Protein AF-A0A5B9M8I2-F1 (afdb_monomer_lite)

Organism: NCBI:txid2795974

InterPro domains:
  IPR003751 Translational regulator CsrA [PF02599] (1-48)
  IPR011006 CheY-like superfamily [SSF52172] (181-239)
  IPR036107 Carbon storage regulator superfamily [G3DSA:2.60.40.4380] (1-54)
  IPR036107 Carbon storage regulator superfamily [SSF117130] (1-48)

Secondary structure (DSSP, 8-state):
-------TT-EEEEGGGTEEEEEEEE-SS-EEEEEE--TTS----GGG-SS--S---HHHHHHHHHHHHHHHHHHHHHHHHHHHHHHHHHHHHT-HHHHHHHHHHHHHHHHHHHHHHHHHHHHTT------------------------------S------EEEEEE--TT-THHHHHHHTTEEEEEESSHHHHHHHHHH-SS--EEEE-S-TTSHHHHHHHHHHHHH-S-TT--EEEPPPP----

Sequence (247 aa):
MLVLSRRENDRIDFPALGISVEVVKLTRSRATLAINAPRHIRICRHEMGKDGSAPLTDESYSAGVRRDVVSRIQDEINAATEKLKAAQEELSAGHTDQALIALAGALAELDALRYGASGVESDRRRTPSQVGAVNDRAVAGGVAEAAARYTYSADQQATQRSRTVVLVAAPDDDRSAEWSAEGYEVTHTSDAMTVLYELSRYEKPDAVVLSTSPDDSDGQSTVRLIRTCSQHPHVPILFSPPDRQTV

Structure (mmCIF, N/CA/C/O backbone):
data_AF-A0A5B9M8I2-F1
#
_entry.id   AF-A0A5B9M8I2-F1
#
loop_
_atom_site.group_PDB
_atom_site.id
_atom_site.type_symbol
_atom_site.label_atom_id
_atom_site.label_alt_id
_atom_site.label_comp_id
_atom_site.label_asym_id
_atom_site.label_entity_id
_atom_site.label_seq_id
_atom_site.pdbx_PDB_ins_code
_atom_site.Cartn_x
_atom_site.Cartn_y
_atom_site.Cartn_z
_atom_site.occupancy
_atom_site.B_iso_or_equiv
_atom_site.auth_seq_id
_atom_site.auth_comp_id
_atom_site.auth_asym_id
_atom_site.auth_atom_id
_atom_site.pdbx_PDB_model_num
ATOM 1 N N . MET A 1 1 ? -25.671 -2.709 24.625 1.00 73.38 1 MET A N 1
ATOM 2 C CA . MET A 1 1 ? -24.452 -2.688 25.463 1.00 73.38 1 MET A CA 1
ATOM 3 C C . MET A 1 1 ? -23.737 -4.014 25.270 1.00 73.38 1 MET A C 1
ATOM 5 O O . MET A 1 1 ? -24.343 -5.038 25.549 1.00 73.38 1 MET A O 1
ATOM 9 N N . LEU A 1 2 ? -22.514 -4.004 24.735 1.00 84.44 2 LEU A N 1
ATOM 10 C CA . LEU A 1 2 ? -21.682 -5.203 24.592 1.00 84.44 2 LEU A CA 1
ATOM 11 C C . LEU A 1 2 ? -20.712 -5.263 25.777 1.00 84.44 2 LEU A C 1
ATOM 13 O O . LEU A 1 2 ? -20.051 -4.268 26.063 1.00 84.44 2 LEU A O 1
ATOM 17 N N . VAL A 1 3 ? -20.643 -6.400 26.468 1.00 90.19 3 VAL A N 1
ATOM 18 C CA . VAL A 1 3 ? -19.770 -6.595 27.635 1.00 90.19 3 VAL A CA 1
ATOM 19 C C . VAL A 1 3 ? -18.749 -7.670 27.295 1.00 90.19 3 VAL A C 1
ATOM 21 O O . VAL A 1 3 ? -19.122 -8.789 26.953 1.00 90.19 3 VAL A O 1
ATOM 24 N N . LEU A 1 4 ? -17.465 -7.328 27.378 1.00 88.25 4 LEU A N 1
ATOM 25 C CA . LEU A 1 4 ? -16.354 -8.233 27.094 1.00 88.25 4 LEU A CA 1
ATOM 26 C C . LEU A 1 4 ? -15.426 -8.280 28.309 1.00 88.25 4 LEU A C 1
ATOM 28 O O . LEU A 1 4 ? -15.032 -7.238 28.827 1.00 88.25 4 LEU A O 1
ATOM 32 N N . SER A 1 5 ? -15.070 -9.485 28.756 1.00 90.38 5 SER A N 1
ATOM 33 C CA . SER A 1 5 ? -14.023 -9.677 29.763 1.00 90.38 5 SER A CA 1
ATOM 34 C C . SER A 1 5 ? -12.669 -9.745 29.063 1.00 90.38 5 SER A C 1
ATOM 36 O O . SER A 1 5 ? -12.520 -10.492 28.095 1.00 90.38 5 SER A O 1
ATOM 38 N N . ARG A 1 6 ? -11.707 -8.945 29.527 1.00 94.44 6 ARG A N 1
ATOM 39 C CA . ARG A 1 6 ? -10.371 -8.811 28.938 1.00 94.44 6 ARG A CA 1
ATOM 40 C C . ARG A 1 6 ? -9.288 -8.898 30.005 1.00 94.44 6 ARG A C 1
ATOM 42 O O . ARG A 1 6 ? -9.495 -8.455 31.136 1.00 94.44 6 ARG A O 1
ATOM 49 N N . ARG A 1 7 ? -8.160 -9.505 29.642 1.00 93.75 7 ARG A N 1
ATOM 50 C CA . ARG A 1 7 ? -6.943 -9.597 30.457 1.00 93.75 7 ARG A CA 1
ATOM 51 C C . ARG A 1 7 ? -6.026 -8.405 30.178 1.00 93.75 7 ARG A C 1
ATOM 53 O O . ARG A 1 7 ? -6.292 -7.594 29.300 1.00 93.75 7 ARG A O 1
ATOM 60 N N . GLU A 1 8 ? -4.968 -8.274 30.967 1.00 94.88 8 GLU A N 1
ATOM 61 C CA . GLU A 1 8 ? -3.916 -7.284 30.721 1.00 94.88 8 GLU A CA 1
ATOM 62 C C . GLU A 1 8 ? -3.266 -7.522 29.345 1.00 94.88 8 GLU A C 1
ATOM 64 O O . GLU A 1 8 ? -3.021 -8.669 28.973 1.00 94.88 8 GLU A O 1
ATOM 69 N N . ASN A 1 9 ? -3.010 -6.441 28.606 1.00 94.19 9 ASN A N 1
ATOM 70 C CA . ASN A 1 9 ? -2.559 -6.388 27.207 1.00 94.19 9 ASN A CA 1
ATOM 71 C C . ASN A 1 9 ? -3.570 -6.882 26.157 1.00 94.19 9 ASN A C 1
ATOM 73 O O . ASN A 1 9 ? -3.246 -6.937 24.971 1.00 94.19 9 ASN A O 1
ATOM 77 N N . ASP A 1 10 ? -4.805 -7.214 26.546 1.00 95.25 10 ASP A N 1
ATOM 78 C CA . ASP A 1 10 ? -5.842 -7.474 25.554 1.00 95.25 10 ASP A CA 1
ATOM 79 C C . ASP A 1 10 ? -6.274 -6.165 24.882 1.00 95.25 10 ASP A C 1
ATOM 81 O O . ASP A 1 10 ? -6.531 -5.146 25.537 1.00 95.25 10 ASP A O 1
ATOM 85 N N . ARG A 1 11 ? -6.445 -6.243 23.563 1.00 94.94 11 ARG A N 1
ATOM 86 C CA . ARG A 1 11 ? -6.850 -5.138 22.700 1.00 94.94 11 ARG A CA 1
ATOM 87 C C . ARG A 1 11 ? -8.219 -5.397 22.073 1.00 94.94 11 ARG A C 1
ATOM 89 O O . ARG A 1 11 ? -8.564 -6.521 21.713 1.00 94.94 11 ARG A O 1
ATOM 96 N N . ILE A 1 12 ? -9.011 -4.339 21.963 1.00 95.44 12 ILE A N 1
ATOM 97 C CA . ILE A 1 12 ? -10.310 -4.303 21.297 1.00 95.44 12 ILE A CA 1
ATOM 98 C C . ILE A 1 12 ? -10.224 -3.255 20.198 1.00 95.44 12 ILE A C 1
ATOM 100 O O . ILE A 1 12 ? -9.989 -2.081 20.479 1.00 95.44 12 ILE A O 1
ATOM 104 N N . ASP A 1 13 ? -10.446 -3.671 18.960 1.00 93.12 13 ASP A N 1
ATOM 105 C CA . ASP A 1 13 ? -10.448 -2.776 17.811 1.00 93.12 13 ASP A CA 1
ATOM 106 C C . ASP A 1 13 ? -11.879 -2.469 17.365 1.00 93.12 13 ASP A C 1
ATOM 108 O O . ASP A 1 13 ? -12.759 -3.333 17.361 1.00 93.12 13 ASP A O 1
ATOM 112 N N . PHE A 1 14 ? -12.093 -1.223 16.955 1.00 92.50 14 PHE A N 1
ATOM 113 C CA . PHE A 1 14 ? -13.306 -0.737 16.312 1.00 92.50 14 PHE A CA 1
ATOM 114 C C . PHE A 1 14 ? -12.934 -0.299 14.889 1.00 92.50 14 PHE A C 1
ATOM 116 O O . PHE A 1 14 ? -12.722 0.895 14.665 1.00 92.50 14 PHE A O 1
ATOM 123 N N . PRO A 1 15 ? -12.828 -1.233 13.919 1.00 82.94 15 PRO A N 1
ATOM 124 C CA . PRO A 1 15 ? -12.260 -0.942 12.601 1.00 82.94 15 PRO A CA 1
ATOM 125 C C . PRO A 1 15 ? -12.998 0.179 11.870 1.00 82.94 15 PRO A C 1
ATOM 127 O O . PRO A 1 15 ? -12.366 1.075 11.324 1.00 82.94 15 PRO A O 1
ATOM 130 N N . ALA A 1 16 ? -14.331 0.189 11.959 1.00 76.12 16 ALA A N 1
ATOM 131 C CA . ALA A 1 16 ? -15.173 1.214 11.343 1.00 76.12 16 ALA A CA 1
ATOM 132 C C . ALA A 1 16 ? -14.916 2.634 11.885 1.00 76.12 16 ALA A C 1
ATOM 134 O O . ALA A 1 16 ? -15.203 3.609 11.202 1.00 76.12 16 ALA A O 1
ATOM 135 N N . LEU A 1 17 ? -14.388 2.758 13.107 1.00 83.25 17 LEU A N 1
ATOM 136 C CA . LEU A 1 17 ? -14.081 4.043 13.742 1.00 83.25 17 LEU A CA 1
ATOM 137 C C . LEU A 1 17 ? -12.574 4.334 13.788 1.00 83.25 17 LEU A C 1
ATOM 139 O O . LEU A 1 17 ? -12.177 5.420 14.203 1.00 83.25 17 LEU A O 1
ATOM 143 N N . GLY A 1 18 ? -11.728 3.368 13.420 1.00 83.94 18 GLY A N 1
ATOM 144 C CA . GLY A 1 18 ? -10.278 3.466 13.580 1.00 83.94 18 GLY A CA 1
ATOM 145 C C . GLY A 1 18 ? -9.827 3.636 15.035 1.00 83.94 18 GLY A C 1
ATOM 146 O O . GLY A 1 18 ? -8.766 4.205 15.273 1.00 83.94 18 GLY A O 1
ATOM 147 N N . ILE A 1 19 ? -10.630 3.193 16.008 1.00 93.62 19 ILE A N 1
ATOM 148 C CA . ILE A 1 19 ? -10.313 3.290 17.441 1.00 93.62 19 ILE A CA 1
ATOM 149 C C . ILE A 1 19 ? -9.792 1.939 17.922 1.00 93.62 19 ILE A C 1
ATOM 151 O O . ILE A 1 19 ? -10.363 0.903 17.578 1.00 93.62 19 ILE A O 1
ATOM 155 N N . SER A 1 20 ? -8.775 1.942 18.779 1.00 93.31 20 SER A N 1
ATOM 156 C CA . SER A 1 20 ? -8.392 0.766 19.556 1.00 93.31 20 SER A CA 1
ATOM 157 C C . SER A 1 20 ? -8.367 1.065 21.051 1.00 93.31 20 SER A C 1
ATOM 159 O O . SER A 1 20 ? -7.978 2.148 21.490 1.00 93.31 20 SER A O 1
ATOM 161 N N . VAL A 1 21 ? -8.820 0.099 21.844 1.00 95.62 21 VAL A N 1
ATOM 162 C CA . VAL A 1 21 ? -8.844 0.162 23.307 1.00 95.62 21 VAL A CA 1
ATOM 163 C C . VAL A 1 21 ? -8.043 -1.009 23.847 1.00 95.62 21 VAL A C 1
ATOM 165 O O . VAL A 1 21 ? -8.321 -2.154 23.509 1.00 95.62 21 VAL A O 1
ATOM 168 N N . GLU A 1 22 ? -7.066 -0.736 24.698 1.00 95.81 22 GLU A N 1
ATOM 169 C CA . GLU A 1 22 ? -6.163 -1.733 25.266 1.00 95.81 22 GLU A CA 1
ATOM 170 C C . GLU A 1 22 ? -6.183 -1.678 26.792 1.00 95.81 22 GLU A C 1
ATOM 172 O O . GLU A 1 22 ? -6.183 -0.600 27.393 1.00 95.81 22 GLU A O 1
ATOM 177 N N . VAL A 1 23 ? -6.193 -2.843 27.439 1.00 96.50 23 VAL A N 1
ATOM 178 C CA . VAL A 1 23 ? -6.105 -2.943 28.900 1.00 96.50 23 VAL A CA 1
ATOM 179 C C . VAL A 1 23 ? -4.636 -2.932 29.319 1.00 96.50 23 VAL A C 1
ATOM 181 O O . VAL A 1 23 ? -4.009 -3.977 29.428 1.00 96.50 23 VAL A O 1
ATOM 184 N N . VAL A 1 24 ? -4.091 -1.750 29.603 1.00 95.94 24 VAL A N 1
ATOM 185 C CA . VAL A 1 24 ? -2.677 -1.583 29.993 1.00 95.94 24 VAL A CA 1
ATOM 186 C C . VAL A 1 24 ? -2.375 -2.224 31.341 1.00 95.94 24 VAL A C 1
ATOM 188 O O . VAL A 1 24 ? -1.286 -2.736 31.558 1.00 95.94 24 VAL A O 1
ATOM 191 N N . LYS A 1 25 ? -3.317 -2.140 32.284 1.00 94.38 25 LYS A N 1
ATOM 192 C CA . LYS A 1 25 ? -3.137 -2.693 33.628 1.00 94.38 25 LYS A CA 1
ATOM 193 C C . LYS A 1 25 ? -4.464 -3.121 34.212 1.00 94.38 25 LYS A C 1
ATOM 195 O O . LYS A 1 25 ? -5.424 -2.348 34.188 1.00 94.38 25 LYS A O 1
ATOM 200 N N . LEU A 1 26 ? -4.503 -4.306 34.813 1.00 95.25 26 LEU A N 1
ATOM 201 C CA . LEU A 1 26 ? -5.693 -4.814 35.486 1.00 95.25 26 LEU A CA 1
ATOM 202 C C . LEU A 1 26 ? -5.402 -5.104 36.962 1.00 95.25 26 LEU A C 1
ATOM 204 O O . LEU A 1 26 ? -4.511 -5.870 37.307 1.00 95.25 26 LEU A O 1
ATOM 208 N N . THR A 1 27 ? -6.173 -4.485 37.853 1.00 93.69 27 THR A N 1
ATOM 209 C CA . THR A 1 27 ? -6.159 -4.773 39.295 1.00 93.69 27 THR A CA 1
ATOM 210 C C . THR A 1 27 ? -7.523 -5.302 39.728 1.00 93.69 27 THR A C 1
ATOM 212 O O . THR A 1 27 ? -8.492 -5.224 38.975 1.00 93.69 27 THR A O 1
ATOM 215 N N . ARG A 1 28 ? -7.631 -5.803 40.966 1.00 91.56 28 ARG A N 1
ATOM 216 C CA . ARG A 1 28 ? -8.887 -6.358 41.503 1.00 91.56 28 ARG A CA 1
ATOM 217 C C . ARG A 1 28 ? -10.071 -5.379 41.440 1.00 91.56 28 ARG A C 1
ATOM 219 O O . ARG A 1 28 ? -11.205 -5.831 41.354 1.00 91.56 28 ARG A O 1
ATOM 226 N N . SER A 1 29 ? -9.820 -4.069 41.505 1.00 93.69 29 SER A N 1
ATOM 227 C CA . SER A 1 29 ? -10.866 -3.034 41.542 1.00 93.69 29 SER A CA 1
ATOM 228 C C . SER A 1 29 ? -10.786 -1.996 40.423 1.00 93.69 29 SER A C 1
ATOM 230 O O . SER A 1 29 ? -11.719 -1.212 40.262 1.00 93.69 29 SER A O 1
ATOM 232 N N . ARG A 1 30 ? -9.688 -1.946 39.661 1.00 93.44 30 ARG A N 1
ATOM 233 C CA . ARG A 1 30 ? -9.450 -0.886 38.676 1.00 93.44 30 ARG A CA 1
ATOM 234 C C . ARG A 1 30 ? -8.737 -1.420 37.443 1.00 93.44 30 ARG A C 1
ATOM 236 O O . ARG A 1 30 ? -7.726 -2.111 37.566 1.00 93.44 30 ARG A O 1
ATOM 243 N N . ALA A 1 31 ? -9.229 -1.027 36.275 1.00 94.06 31 ALA A N 1
ATOM 244 C CA . ALA A 1 31 ? -8.551 -1.217 35.001 1.00 94.06 31 ALA A CA 1
ATOM 245 C C . ALA A 1 31 ? -7.986 0.124 34.519 1.00 94.06 31 ALA A C 1
ATOM 247 O O . ALA A 1 31 ? -8.641 1.162 34.642 1.00 94.06 31 ALA A O 1
ATOM 248 N N . THR A 1 32 ? -6.775 0.098 33.975 1.00 94.62 32 THR A N 1
ATOM 249 C CA . THR A 1 32 ? -6.193 1.201 33.212 1.00 94.62 32 THR A CA 1
ATOM 250 C C . THR A 1 32 ? -6.360 0.873 31.740 1.00 94.62 32 THR A C 1
ATOM 252 O O . THR A 1 32 ? -5.877 -0.162 31.286 1.00 94.62 32 THR A O 1
ATOM 255 N N . LEU A 1 33 ? -7.047 1.751 31.014 1.00 95.56 33 LEU A N 1
ATOM 256 C CA . LEU A 1 33 ? -7.285 1.605 29.583 1.00 95.56 33 LEU A CA 1
ATOM 257 C C . LEU A 1 33 ? -6.427 2.613 28.819 1.00 95.56 33 LEU A C 1
ATOM 259 O O . LEU A 1 33 ? -6.421 3.796 29.162 1.00 95.56 33 LEU A O 1
ATOM 263 N N . ALA A 1 34 ? -5.742 2.152 27.780 1.00 94.88 34 ALA A N 1
ATOM 264 C CA . ALA A 1 34 ? -5.224 3.004 26.723 1.00 94.88 34 ALA A CA 1
ATOM 265 C C . ALA A 1 34 ? -6.264 3.059 25.605 1.00 94.88 34 ALA A C 1
ATOM 267 O O . ALA A 1 34 ? -6.801 2.032 25.198 1.00 94.88 34 ALA A O 1
ATOM 268 N N . ILE A 1 35 ? -6.567 4.261 25.126 1.00 95.25 35 ILE A N 1
ATOM 269 C CA . ILE A 1 35 ? -7.477 4.468 24.002 1.00 95.25 35 ILE A CA 1
ATOM 270 C C . ILE A 1 35 ? -6.678 5.195 22.932 1.00 95.25 35 ILE A C 1
ATOM 272 O O . ILE A 1 35 ? -6.254 6.331 23.140 1.00 95.25 35 ILE A O 1
ATOM 276 N N . ASN A 1 36 ? -6.471 4.535 21.800 1.00 93.44 36 ASN A N 1
ATOM 277 C CA . ASN A 1 36 ? -5.928 5.150 20.604 1.00 93.44 36 ASN A CA 1
ATOM 278 C C . ASN A 1 36 ? -7.101 5.515 19.697 1.00 93.44 36 ASN A C 1
ATOM 280 O O . ASN A 1 36 ? -7.851 4.639 19.268 1.00 93.44 36 ASN A O 1
ATOM 284 N N . ALA A 1 37 ? -7.282 6.804 19.439 1.00 92.38 37 ALA A N 1
ATOM 285 C CA . ALA A 1 37 ? -8.335 7.293 18.567 1.00 92.38 37 ALA A CA 1
ATOM 286 C C . ALA A 1 37 ? -7.784 8.367 17.615 1.00 92.38 37 ALA A C 1
ATOM 288 O O . ALA A 1 37 ? -6.884 9.123 17.995 1.00 92.38 37 ALA A O 1
ATOM 289 N N . PRO A 1 38 ? -8.335 8.475 16.395 1.00 86.00 38 PRO A N 1
ATOM 290 C CA . PRO A 1 38 ? -8.031 9.563 15.475 1.00 86.00 38 PRO A CA 1
ATOM 291 C C . PRO A 1 38 ? -8.305 10.946 16.083 1.00 86.00 38 PRO A C 1
ATOM 293 O O . PRO A 1 38 ? -9.188 11.105 16.925 1.00 86.00 38 PRO A O 1
ATOM 296 N N . ARG A 1 39 ? -7.606 11.979 15.591 1.00 79.12 39 ARG A N 1
ATOM 297 C CA . ARG A 1 39 ? -7.675 13.358 16.122 1.00 79.12 39 ARG A CA 1
ATOM 298 C C . ARG A 1 39 ? -9.078 13.973 16.080 1.00 79.12 39 ARG A C 1
ATOM 300 O O . ARG A 1 39 ? -9.380 14.852 16.883 1.00 79.12 39 ARG A O 1
ATOM 307 N N . HIS A 1 40 ? -9.927 13.528 15.156 1.00 77.75 40 HIS A N 1
ATOM 308 C CA . HIS A 1 40 ? -11.304 14.001 15.036 1.00 77.75 40 HIS A CA 1
ATOM 309 C C . HIS A 1 40 ? -12.267 13.352 16.050 1.00 77.75 40 HIS A C 1
ATOM 311 O O . HIS A 1 40 ? -13.364 13.871 16.263 1.00 77.75 40 HIS A O 1
ATOM 317 N N . ILE A 1 41 ? -11.877 12.246 16.695 1.00 82.69 41 ILE A N 1
ATOM 318 C CA . ILE A 1 41 ? -12.696 11.545 17.688 1.00 82.69 41 ILE A CA 1
ATOM 319 C C . ILE A 1 41 ? -12.332 12.047 19.082 1.00 82.69 41 ILE A C 1
ATOM 321 O O . ILE A 1 41 ? -11.233 11.833 19.589 1.00 82.69 41 ILE A O 1
ATOM 325 N N . ARG A 1 42 ? -13.286 12.716 19.732 1.00 82.56 42 ARG A N 1
ATOM 326 C CA . ARG A 1 42 ? -13.106 13.228 21.092 1.00 82.56 42 ARG A CA 1
ATOM 327 C C . ARG A 1 42 ? -13.354 12.127 22.120 1.00 82.56 42 ARG A C 1
ATOM 329 O O . ARG A 1 42 ? -14.428 11.535 22.150 1.00 82.56 42 ARG A O 1
ATOM 336 N N . ILE A 1 43 ? -12.374 11.900 22.992 1.00 86.62 43 ILE A N 1
ATOM 337 C CA . ILE A 1 43 ? -12.487 10.988 24.134 1.00 86.62 43 ILE A CA 1
ATOM 338 C C . ILE A 1 43 ? -12.759 11.828 25.380 1.00 86.62 43 ILE A C 1
ATOM 340 O O . ILE A 1 43 ? -11.912 12.612 25.806 1.00 86.62 43 ILE A O 1
ATOM 344 N N . CYS A 1 44 ? -13.930 11.647 25.984 1.00 83.44 44 CYS A N 1
ATOM 345 C CA . CYS A 1 44 ? -14.318 12.344 27.205 1.00 83.44 44 CYS A CA 1
ATOM 346 C C . CYS A 1 44 ? -14.537 11.335 28.332 1.00 83.44 44 CYS A C 1
ATOM 348 O O . CYS A 1 44 ? -15.200 10.315 28.153 1.00 83.44 44 CYS A O 1
ATOM 350 N N . ARG A 1 45 ? -14.007 11.642 29.517 1.00 84.44 45 ARG A N 1
ATOM 351 C CA . ARG A 1 45 ? -14.347 10.927 30.750 1.00 84.44 45 ARG A CA 1
ATOM 352 C C . ARG A 1 45 ? -15.720 11.401 31.222 1.00 84.44 45 ARG A C 1
ATOM 354 O O . ARG A 1 45 ? -15.996 12.598 31.174 1.00 84.44 45 ARG A O 1
ATOM 361 N N . HIS A 1 46 ? -16.580 10.483 31.653 1.00 78.88 46 HIS A N 1
ATOM 362 C CA . HIS A 1 46 ? -17.964 10.807 32.015 1.00 78.88 46 HIS A CA 1
ATOM 363 C C . HIS A 1 46 ? -18.043 11.848 33.145 1.00 78.88 46 HIS A C 1
ATOM 365 O O . HIS A 1 46 ? -18.875 12.747 33.123 1.00 78.88 46 HIS A O 1
ATOM 371 N N . GLU A 1 47 ? -17.109 11.784 34.087 1.00 76.50 47 GLU A N 1
ATOM 372 C CA . GLU A 1 47 ? -16.961 12.722 35.195 1.00 76.50 47 GLU A CA 1
ATOM 373 C C . GLU A 1 47 ? -16.449 14.112 34.781 1.00 76.50 47 GLU A C 1
ATOM 375 O O . GLU A 1 47 ? -16.533 15.047 35.571 1.00 76.50 47 GLU A O 1
ATOM 380 N N . MET A 1 48 ? -15.930 14.266 33.559 1.00 73.25 48 MET A N 1
ATOM 381 C CA . MET A 1 48 ? -15.355 15.522 33.060 1.00 73.25 48 MET A CA 1
ATOM 382 C C . MET A 1 48 ? -16.362 16.390 32.289 1.00 73.25 48 MET A C 1
ATOM 384 O O . MET A 1 48 ? -15.977 17.440 31.783 1.00 73.25 48 MET A O 1
ATOM 388 N N . GLY A 1 49 ? -17.634 15.991 32.165 1.00 59.41 49 GLY A N 1
ATOM 389 C CA . GLY A 1 49 ? -18.583 16.705 31.308 1.00 59.41 49 GLY A CA 1
ATOM 390 C C . GLY A 1 49 ? -19.997 16.813 31.867 1.00 59.41 49 GLY A C 1
ATOM 391 O O . GLY A 1 49 ? -20.796 15.899 31.694 1.00 59.41 49 GLY A O 1
ATOM 392 N N . LYS A 1 50 ? -20.337 17.987 32.414 1.00 54.59 50 LYS A N 1
ATOM 393 C CA . LYS A 1 50 ? -21.703 18.544 32.325 1.00 54.59 50 LYS A CA 1
ATOM 394 C C . LYS A 1 50 ? -21.902 19.405 31.065 1.00 54.59 50 LYS A C 1
ATOM 396 O O . LYS A 1 50 ? -23.036 19.572 30.642 1.00 54.59 50 LYS A O 1
ATOM 401 N N . ASP A 1 51 ? -20.814 19.822 30.409 1.00 56.88 51 ASP A N 1
ATOM 402 C CA . ASP A 1 51 ? -20.843 20.718 29.236 1.00 56.88 51 ASP A CA 1
ATOM 403 C C . ASP A 1 51 ? -20.501 20.024 27.898 1.00 56.88 51 ASP A C 1
ATOM 405 O O . ASP A 1 51 ? -20.447 20.657 26.848 1.00 56.88 51 ASP A O 1
ATOM 409 N N . GLY A 1 52 ? -20.248 18.709 27.912 1.00 53.81 52 GLY A N 1
ATOM 410 C CA . GLY A 1 52 ? -19.759 17.953 26.748 1.00 53.81 52 GLY A CA 1
ATOM 411 C C . GLY A 1 52 ? -20.818 17.168 25.966 1.00 53.81 52 GLY A C 1
ATOM 412 O O . GLY A 1 52 ? -20.465 16.469 25.021 1.00 53.81 52 GLY A O 1
ATOM 413 N N . SER A 1 53 ? -22.093 17.236 26.357 1.00 50.59 53 SER A N 1
ATOM 414 C CA . SER A 1 53 ? -23.177 16.418 25.792 1.00 50.59 53 SER A CA 1
ATOM 415 C C . SER A 1 53 ? -23.889 17.061 24.600 1.00 50.59 53 SER A C 1
ATOM 417 O O . SER A 1 53 ? -25.031 16.709 24.308 1.00 50.59 53 SER A O 1
ATOM 419 N N . ALA A 1 54 ? -23.244 17.985 23.886 1.00 55.31 54 ALA A N 1
ATOM 420 C CA . ALA A 1 54 ? -23.736 18.339 22.564 1.00 55.31 54 ALA A CA 1
ATOM 421 C C . ALA A 1 54 ? -23.479 17.126 21.651 1.00 55.31 54 ALA A C 1
ATOM 423 O O . ALA A 1 54 ? -22.310 16.771 21.460 1.00 55.31 54 ALA A O 1
ATOM 424 N N . PRO A 1 55 ? -24.519 16.451 21.123 1.00 56.00 55 PRO A N 1
ATOM 425 C CA . PRO A 1 55 ? -24.309 15.391 20.151 1.00 56.00 55 PRO A CA 1
ATOM 426 C C . PRO A 1 55 ? -23.475 15.975 19.013 1.00 56.00 55 PRO A C 1
ATOM 428 O O . PRO A 1 55 ? -23.810 17.031 18.473 1.00 56.00 55 PRO A O 1
ATOM 431 N N . LEU A 1 56 ? -22.355 15.322 18.691 1.00 55.50 56 LEU A N 1
ATOM 432 C CA . LEU A 1 56 ? -21.623 15.616 17.468 1.00 55.50 56 LEU A CA 1
ATOM 433 C C . LEU A 1 56 ? -22.635 15.474 16.333 1.00 55.50 56 LEU A C 1
ATOM 435 O O . LEU A 1 56 ? -23.119 14.378 16.061 1.00 55.50 56 LEU A O 1
ATOM 439 N N . THR A 1 57 ? -23.012 16.594 15.726 1.00 55.22 57 THR A N 1
ATOM 440 C CA . THR A 1 57 ? -23.790 16.583 14.496 1.00 55.22 57 THR A CA 1
ATOM 441 C C . THR A 1 57 ? -22.980 15.839 13.441 1.00 55.22 57 THR A C 1
ATOM 443 O O . THR A 1 57 ? -21.755 15.976 13.385 1.00 55.22 57 THR A O 1
ATOM 446 N N . ASP A 1 58 ? -23.659 15.052 12.611 1.00 55.00 58 ASP A N 1
ATOM 447 C CA . ASP A 1 58 ? -23.065 14.219 11.551 1.00 55.00 58 ASP A CA 1
ATOM 448 C C . ASP A 1 58 ? -22.115 15.028 10.625 1.00 55.00 58 ASP A C 1
ATOM 450 O O . ASP A 1 58 ? -21.084 14.557 10.137 1.00 55.00 58 ASP A O 1
ATOM 454 N N . GLU A 1 59 ? -22.388 16.328 10.496 1.00 54.72 59 GLU A N 1
ATOM 455 C CA . GLU A 1 59 ? -21.570 17.339 9.812 1.00 54.72 59 GLU A CA 1
ATOM 456 C C . GLU A 1 59 ? -20.161 17.521 10.410 1.00 54.72 59 GLU A C 1
ATOM 458 O O . GLU A 1 59 ? -19.181 17.699 9.689 1.00 54.72 59 GLU A O 1
ATOM 463 N N . SER A 1 60 ? -20.018 17.450 11.735 1.00 55.34 60 SER A N 1
ATOM 464 C CA . SER A 1 60 ? -18.720 17.630 12.402 1.00 55.34 60 SER A CA 1
ATOM 465 C C . SER A 1 60 ? -17.831 16.391 12.267 1.00 55.34 60 SER A C 1
ATOM 467 O O . SER A 1 60 ? -16.609 16.513 12.166 1.00 55.34 60 SER A O 1
ATOM 469 N N . TYR A 1 61 ? -18.443 15.204 12.241 1.00 55.19 61 TYR A N 1
ATOM 470 C CA . TYR A 1 61 ? -17.749 13.938 12.014 1.00 55.19 61 TYR A CA 1
ATOM 471 C C . TYR A 1 61 ? -17.269 13.835 10.560 1.00 55.19 61 TYR A C 1
ATOM 473 O O . TYR A 1 61 ? -16.085 13.613 10.304 1.00 55.19 61 TYR A O 1
ATOM 481 N N . SER A 1 62 ? -18.154 14.120 9.602 1.00 59.81 62 SER A N 1
ATOM 482 C CA . SER A 1 62 ? -17.815 14.117 8.176 1.00 59.81 62 SER A CA 1
ATOM 483 C C . SER A 1 62 ? -16.785 15.189 7.798 1.00 59.81 62 SER A C 1
ATOM 485 O O . SER A 1 62 ? -15.898 14.913 6.991 1.00 59.81 62 SER A O 1
ATOM 487 N N . ALA A 1 63 ? -16.818 16.380 8.405 1.00 59.69 63 ALA A N 1
ATOM 488 C CA . ALA A 1 63 ? -15.802 17.411 8.183 1.00 59.69 63 ALA A CA 1
ATOM 489 C C . ALA A 1 63 ? -14.415 17.025 8.734 1.00 59.69 63 ALA A C 1
ATOM 491 O O . ALA A 1 63 ? -13.401 17.326 8.101 1.00 59.69 63 ALA A O 1
ATOM 492 N N . GLY A 1 64 ? -14.355 16.351 9.889 1.00 60.72 64 GLY A N 1
ATOM 493 C CA . GLY A 1 64 ? -13.103 15.858 10.473 1.00 60.72 64 GLY A CA 1
ATOM 494 C C . GLY A 1 64 ? -12.462 14.758 9.628 1.00 60.72 64 GLY A C 1
ATOM 495 O O . GLY A 1 64 ? -11.293 14.865 9.265 1.00 60.72 64 GLY A O 1
ATOM 496 N N . VAL A 1 65 ? -13.258 13.764 9.224 1.00 63.34 65 VAL A N 1
ATOM 497 C CA . VAL A 1 65 ? -12.814 12.680 8.335 1.00 63.34 65 VAL A CA 1
ATOM 498 C C . VAL A 1 65 ? -12.364 13.229 6.979 1.00 63.34 65 VAL A C 1
ATOM 500 O O . VAL A 1 65 ? -11.327 12.818 6.470 1.00 63.34 65 VAL A O 1
ATOM 503 N N . ARG A 1 66 ? -13.083 14.210 6.409 1.00 67.00 66 ARG A N 1
ATOM 504 C CA . ARG A 1 66 ? -12.660 14.875 5.165 1.00 67.00 66 ARG A CA 1
ATOM 505 C C . ARG A 1 66 ? -11.302 15.554 5.314 1.00 67.00 66 ARG A C 1
ATOM 507 O O . ARG A 1 66 ? -10.493 15.422 4.409 1.00 67.00 66 ARG A O 1
ATOM 514 N N . ARG A 1 67 ? -11.027 16.250 6.423 1.00 70.00 67 ARG A N 1
ATOM 515 C CA . ARG A 1 67 ? -9.712 16.884 6.627 1.00 70.00 67 ARG A CA 1
ATOM 516 C C . ARG A 1 67 ? -8.585 15.868 6.752 1.00 70.00 67 ARG A C 1
ATOM 518 O O . ARG A 1 67 ? -7.554 16.092 6.138 1.00 70.00 67 ARG A O 1
ATOM 525 N N . ASP A 1 68 ? -8.789 14.777 7.487 1.00 66.88 68 ASP A N 1
ATOM 526 C CA . ASP A 1 68 ? -7.762 13.738 7.656 1.00 66.88 68 ASP A CA 1
ATOM 527 C C . ASP A 1 68 ? -7.486 12.990 6.338 1.00 66.88 68 ASP A C 1
ATOM 529 O O . ASP A 1 68 ? -6.344 12.656 6.025 1.00 66.88 68 ASP A O 1
ATOM 533 N N . VAL A 1 69 ? -8.526 12.747 5.533 1.00 74.50 69 VAL A N 1
ATOM 534 C CA . VAL A 1 69 ? -8.376 12.174 4.186 1.00 74.50 69 VAL A CA 1
ATOM 535 C C . VAL A 1 69 ? -7.657 13.158 3.265 1.00 74.50 69 VAL A C 1
ATOM 537 O O . VAL A 1 69 ? -6.712 12.774 2.586 1.00 74.50 69 VAL A O 1
ATOM 540 N N . VAL A 1 70 ? -8.050 14.434 3.279 1.00 78.19 70 VAL A N 1
ATOM 541 C CA . VAL A 1 70 ? -7.404 15.477 2.472 1.00 78.19 70 VAL A CA 1
ATOM 542 C C . VAL A 1 70 ? -5.944 15.666 2.872 1.00 78.19 70 VAL A C 1
ATOM 544 O O . VAL A 1 70 ? -5.110 15.781 1.986 1.00 78.19 70 VAL A O 1
ATOM 547 N N . SER A 1 71 ? -5.603 15.658 4.164 1.00 74.81 71 SER A N 1
ATOM 548 C CA . SER A 1 71 ? -4.210 15.806 4.595 1.00 74.81 71 SER A CA 1
ATOM 549 C C . SER A 1 71 ? -3.352 14.629 4.145 1.00 74.81 71 SER A C 1
ATOM 551 O O . SER A 1 71 ? -2.259 14.851 3.652 1.00 74.81 71 SER A O 1
ATOM 553 N N . ARG A 1 72 ? -3.865 13.394 4.228 1.00 74.50 72 ARG A N 1
ATOM 554 C CA . ARG A 1 72 ? -3.149 12.211 3.724 1.00 74.50 72 ARG A CA 1
ATOM 555 C C . ARG A 1 72 ? -2.932 12.268 2.218 1.00 74.50 72 ARG A C 1
ATOM 557 O O . ARG A 1 72 ? -1.817 12.059 1.765 1.00 74.50 72 ARG A O 1
ATOM 564 N N . ILE A 1 73 ? -3.976 12.616 1.463 1.00 80.31 73 ILE A N 1
ATOM 565 C CA . ILE A 1 73 ? -3.872 12.812 0.011 1.00 80.31 73 ILE A CA 1
ATOM 566 C C . ILE A 1 73 ? -2.829 13.892 -0.296 1.00 80.31 73 ILE A C 1
ATOM 568 O O . ILE A 1 73 ? -2.021 13.728 -1.203 1.00 80.31 73 ILE A O 1
ATOM 572 N N . GLN A 1 74 ? -2.816 14.986 0.466 1.00 78.50 74 GLN A N 1
ATOM 573 C CA . GLN A 1 74 ? -1.858 16.069 0.273 1.00 78.50 74 GLN A CA 1
ATOM 574 C C . GLN A 1 74 ? -0.419 15.630 0.580 1.00 78.50 74 GLN A C 1
ATOM 576 O O . GLN A 1 74 ? 0.483 15.959 -0.187 1.00 78.50 74 GLN A O 1
ATOM 581 N N . ASP A 1 75 ? -0.207 14.885 1.666 1.00 80.62 75 ASP A N 1
ATOM 582 C CA . ASP A 1 75 ? 1.101 14.347 2.049 1.00 80.62 75 ASP A CA 1
ATOM 583 C C . ASP A 1 75 ? 1.632 13.380 0.977 1.00 80.62 75 ASP A C 1
ATOM 585 O O . ASP A 1 75 ? 2.792 13.477 0.576 1.00 80.62 75 ASP A O 1
ATOM 589 N N . GLU A 1 76 ? 0.773 12.509 0.443 1.00 80.88 76 GLU A N 1
ATOM 590 C CA . GLU A 1 76 ? 1.125 11.579 -0.636 1.00 80.88 76 GLU A CA 1
ATOM 591 C C . GLU A 1 76 ? 1.408 12.305 -1.966 1.00 80.88 76 GLU A C 1
ATOM 593 O O . GLU A 1 76 ? 2.384 11.988 -2.646 1.00 80.88 76 GLU A O 1
ATOM 598 N N . ILE A 1 77 ? 0.628 13.336 -2.321 1.00 87.62 77 ILE A N 1
ATOM 599 C CA . ILE A 1 77 ? 0.902 14.186 -3.496 1.00 87.62 77 ILE A CA 1
ATOM 600 C C . ILE A 1 77 ? 2.249 14.900 -3.353 1.00 87.62 77 ILE A C 1
ATOM 602 O O . ILE A 1 77 ? 3.010 14.985 -4.322 1.00 87.62 77 ILE A O 1
ATOM 606 N N . ASN A 1 78 ? 2.553 15.423 -2.164 1.00 84.06 78 ASN A N 1
ATOM 607 C CA . ASN A 1 78 ? 3.827 16.088 -1.905 1.00 84.06 78 ASN A CA 1
ATOM 608 C C . ASN A 1 78 ? 4.992 15.102 -2.077 1.00 84.06 78 ASN A C 1
ATOM 610 O O . ASN A 1 78 ? 5.948 15.425 -2.781 1.00 84.06 78 ASN A O 1
ATOM 614 N N . ALA A 1 79 ? 4.873 13.884 -1.537 1.00 83.06 79 ALA A N 1
ATOM 615 C CA . ALA A 1 79 ? 5.878 12.832 -1.692 1.00 83.06 79 ALA A CA 1
ATOM 616 C C . ALA A 1 79 ? 6.103 12.442 -3.166 1.00 83.06 79 ALA A C 1
ATOM 618 O O . ALA A 1 79 ? 7.245 12.399 -3.633 1.00 83.06 79 ALA A O 1
ATOM 619 N N . ALA A 1 80 ? 5.027 12.239 -3.935 1.00 84.38 80 ALA A N 1
ATOM 620 C CA . ALA A 1 80 ? 5.124 11.946 -5.366 1.00 84.38 80 ALA A CA 1
ATOM 621 C C . ALA A 1 80 ? 5.772 13.105 -6.149 1.00 84.38 80 ALA A C 1
ATOM 623 O O . ALA A 1 80 ? 6.590 12.887 -7.047 1.00 84.38 80 ALA A O 1
ATOM 624 N N . THR A 1 81 ? 5.453 14.350 -5.782 1.00 87.94 81 THR A N 1
ATOM 625 C CA . THR A 1 81 ? 6.029 15.555 -6.399 1.00 87.94 81 THR A CA 1
ATOM 626 C C . THR A 1 81 ? 7.533 15.661 -6.141 1.00 87.94 81 THR A C 1
ATOM 628 O O . THR A 1 81 ? 8.284 16.025 -7.046 1.00 87.94 81 THR A O 1
ATOM 631 N N . GLU A 1 82 ? 7.994 15.340 -4.931 1.00 89.19 82 GLU A N 1
ATOM 632 C CA . GLU A 1 82 ? 9.424 15.318 -4.601 1.00 89.19 82 GLU A CA 1
ATOM 633 C C . GLU A 1 82 ? 10.180 14.267 -5.423 1.00 89.19 82 GLU A C 1
ATOM 635 O O . GLU A 1 82 ? 11.238 14.567 -5.976 1.00 89.19 82 GLU A O 1
ATOM 640 N N . LYS A 1 83 ? 9.607 13.071 -5.601 1.00 85.56 83 LYS A N 1
ATOM 641 C CA . LYS A 1 83 ? 10.216 12.012 -6.422 1.00 85.56 83 LYS A CA 1
ATOM 642 C C . LYS A 1 83 ? 10.287 12.360 -7.903 1.00 85.56 83 LYS A C 1
ATOM 644 O O . LYS A 1 83 ? 11.292 12.064 -8.544 1.00 85.56 83 LYS A O 1
ATOM 649 N N . LEU A 1 84 ? 9.267 13.028 -8.443 1.00 89.81 84 LEU A N 1
ATOM 650 C CA . LEU A 1 84 ? 9.299 13.524 -9.823 1.00 89.81 84 LEU A CA 1
ATOM 651 C C . LEU A 1 84 ? 10.384 14.585 -10.027 1.00 89.81 84 LEU A C 1
ATOM 653 O O . LEU A 1 84 ? 11.068 14.562 -11.048 1.00 89.81 84 LEU A O 1
ATOM 657 N N . LYS A 1 85 ? 10.575 15.486 -9.056 1.00 90.62 85 LYS A N 1
ATOM 658 C CA . LYS A 1 85 ? 11.665 16.471 -9.105 1.00 90.62 85 LYS A CA 1
ATOM 659 C C . LYS A 1 85 ? 13.034 15.798 -9.064 1.00 90.62 85 LYS A C 1
ATOM 661 O O . LYS A 1 85 ? 13.878 16.131 -9.887 1.00 90.62 85 LYS A O 1
ATOM 666 N N . ALA A 1 86 ? 13.221 14.812 -8.186 1.00 87.44 86 ALA A N 1
ATOM 667 C CA . ALA A 1 86 ? 14.455 14.030 -8.138 1.00 87.44 86 ALA A CA 1
ATOM 668 C C . ALA A 1 86 ? 14.720 13.307 -9.472 1.00 87.44 86 ALA A C 1
ATOM 670 O O . ALA A 1 86 ? 15.821 13.379 -10.008 1.00 87.44 86 ALA A O 1
ATOM 671 N N . ALA A 1 87 ? 13.697 12.686 -10.070 1.00 88.69 87 ALA A N 1
ATOM 672 C CA . ALA A 1 87 ? 13.818 12.056 -11.385 1.00 88.69 87 ALA A CA 1
ATOM 673 C C . ALA A 1 87 ? 14.202 13.063 -12.486 1.00 88.69 87 ALA A C 1
ATOM 675 O O . ALA A 1 87 ? 15.026 12.758 -13.347 1.00 88.69 87 ALA A O 1
ATOM 676 N N . GLN A 1 88 ? 13.629 14.271 -12.458 1.00 90.12 88 GLN A N 1
ATOM 677 C CA . GLN A 1 88 ? 13.956 15.341 -13.402 1.00 90.12 88 GLN A CA 1
ATOM 678 C C . GLN A 1 88 ? 15.413 15.809 -13.260 1.00 90.12 88 GLN A C 1
ATOM 680 O O . GLN A 1 88 ? 16.083 16.028 -14.272 1.00 90.12 88 GLN A O 1
ATOM 685 N N . GLU A 1 89 ? 15.907 15.948 -12.029 1.00 91.94 89 GLU A N 1
ATOM 686 C CA . GLU A 1 89 ? 17.302 16.304 -11.755 1.00 91.94 89 GLU A CA 1
ATOM 687 C C . GLU A 1 89 ? 18.262 15.218 -12.267 1.00 91.94 89 GLU A C 1
ATOM 689 O O . GLU A 1 89 ? 19.202 15.540 -12.995 1.00 91.94 89 GLU A O 1
ATOM 694 N N . GLU A 1 90 ? 17.974 13.938 -12.018 1.00 90.00 90 GLU A N 1
ATOM 695 C CA . GLU A 1 90 ? 18.797 12.822 -12.510 1.00 90.00 90 GLU A CA 1
ATOM 696 C C . GLU A 1 90 ? 18.802 12.710 -14.046 1.00 90.00 90 GLU A C 1
ATOM 698 O O . GLU A 1 90 ? 19.847 12.446 -14.647 1.00 90.00 90 GLU A O 1
ATOM 703 N N . LEU A 1 91 ? 17.676 13.002 -14.718 1.00 91.06 91 LEU A N 1
ATOM 704 C CA . LEU A 1 91 ? 17.644 13.108 -16.186 1.00 91.06 91 LEU A CA 1
ATOM 705 C C . LEU A 1 91 ? 18.537 14.239 -16.686 1.00 91.06 91 LEU A C 1
ATOM 707 O O . LEU A 1 91 ? 19.241 14.071 -17.681 1.00 91.06 91 LEU A O 1
ATOM 711 N N . SER A 1 92 ? 18.518 15.387 -16.004 1.00 91.88 92 SER A N 1
ATOM 712 C CA . SER A 1 92 ? 19.347 16.535 -16.380 1.00 91.88 92 SER A CA 1
ATOM 713 C C . SER A 1 92 ? 20.843 16.291 -16.148 1.00 91.88 92 SER A C 1
ATOM 715 O O . SER A 1 92 ? 21.668 16.843 -16.875 1.00 91.88 92 SER A O 1
ATOM 717 N N . ALA A 1 93 ? 21.189 15.421 -15.193 1.00 92.00 93 ALA A N 1
ATOM 718 C CA . ALA A 1 93 ? 22.553 14.978 -14.919 1.00 92.00 93 ALA A CA 1
ATOM 719 C C . ALA A 1 93 ? 23.042 13.865 -15.870 1.00 92.00 93 ALA A C 1
ATOM 721 O O . ALA A 1 93 ? 24.234 13.563 -15.896 1.00 92.00 93 ALA A O 1
ATOM 722 N N . GLY A 1 94 ? 22.148 13.274 -16.670 1.00 91.50 94 GLY A N 1
ATOM 723 C CA . GLY A 1 94 ? 22.467 12.188 -17.600 1.00 91.50 94 GLY A CA 1
ATOM 724 C C . GLY A 1 94 ? 22.440 10.787 -16.979 1.00 91.50 94 GLY A C 1
ATOM 725 O O . GLY A 1 94 ? 22.812 9.828 -17.652 1.00 91.50 94 GLY A O 1
ATOM 726 N N . HIS A 1 95 ? 21.975 10.632 -15.735 1.00 91.31 95 HIS A N 1
ATOM 727 C CA . HIS A 1 95 ? 21.814 9.329 -15.081 1.00 91.31 95 HIS A CA 1
ATOM 728 C C . HIS A 1 95 ? 20.455 8.710 -15.429 1.00 91.31 95 HIS A C 1
ATOM 730 O O . HIS A 1 95 ? 19.524 8.666 -14.622 1.00 91.31 95 HIS A O 1
ATOM 736 N N . THR A 1 96 ? 20.332 8.231 -16.666 1.00 90.88 96 THR A N 1
ATOM 737 C CA . THR A 1 96 ? 19.052 7.779 -17.229 1.00 90.88 96 THR A CA 1
ATOM 738 C C . THR A 1 96 ? 18.421 6.632 -16.432 1.00 90.88 96 THR A C 1
ATOM 740 O O . THR A 1 96 ? 17.223 6.672 -16.162 1.00 90.88 96 THR A O 1
ATOM 743 N N . ASP A 1 97 ? 19.213 5.665 -15.963 1.00 85.25 97 ASP A N 1
ATOM 744 C CA . ASP A 1 97 ? 18.697 4.513 -15.207 1.00 85.25 97 ASP A CA 1
ATOM 745 C C . ASP A 1 97 ? 18.119 4.908 -13.841 1.00 85.25 97 ASP A C 1
ATOM 747 O O . ASP A 1 97 ? 17.047 4.447 -13.445 1.00 85.25 97 ASP A O 1
ATOM 751 N N . GLN A 1 98 ? 18.803 5.797 -13.113 1.00 80.56 98 GLN A N 1
ATOM 752 C CA . GLN A 1 98 ? 18.342 6.265 -11.801 1.00 80.56 98 GLN A CA 1
ATOM 753 C C . GLN A 1 98 ? 17.080 7.114 -11.928 1.00 80.56 98 GLN A C 1
ATOM 755 O O . GLN A 1 98 ? 16.145 6.963 -11.136 1.00 80.56 98 GLN A O 1
ATOM 760 N N . ALA A 1 99 ? 17.019 7.947 -12.965 1.00 84.88 99 ALA A N 1
ATOM 761 C CA . ALA A 1 99 ? 15.825 8.705 -13.277 1.00 84.88 99 ALA A CA 1
ATOM 762 C C . ALA A 1 99 ? 14.622 7.810 -13.586 1.00 84.88 99 ALA A C 1
ATOM 764 O O . ALA A 1 99 ? 13.537 8.060 -13.065 1.00 84.88 99 ALA A O 1
ATOM 765 N N . LEU A 1 100 ? 14.800 6.759 -14.393 1.00 86.31 100 LEU A N 1
ATOM 766 C CA . LEU A 1 100 ? 13.722 5.824 -14.724 1.00 86.31 100 LEU A CA 1
ATOM 767 C C . LEU A 1 100 ? 13.191 5.106 -13.478 1.00 86.31 100 LEU A C 1
ATOM 769 O O . LEU A 1 100 ? 11.977 4.993 -13.315 1.00 86.31 100 LEU A O 1
ATOM 773 N N . ILE A 1 101 ? 14.074 4.694 -12.562 1.00 87.44 101 ILE A N 1
ATOM 774 C CA . ILE A 1 101 ? 13.680 4.090 -11.279 1.00 87.44 101 ILE A CA 1
ATOM 775 C C . ILE A 1 101 ? 12.862 5.077 -10.435 1.00 87.44 101 ILE A C 1
ATOM 777 O O . ILE A 1 101 ? 11.805 4.717 -9.912 1.00 87.44 101 ILE A O 1
ATOM 781 N N . ALA A 1 102 ? 13.325 6.323 -10.307 1.00 82.19 102 ALA A N 1
ATOM 782 C CA . ALA A 1 102 ? 12.624 7.351 -9.541 1.00 82.19 102 ALA A CA 1
ATOM 783 C C . ALA A 1 102 ? 11.245 7.683 -10.145 1.00 82.19 102 ALA A C 1
ATOM 785 O O . ALA A 1 102 ? 10.265 7.835 -9.412 1.00 82.19 102 ALA A O 1
ATOM 786 N N . LEU A 1 103 ? 11.150 7.726 -11.476 1.00 88.06 103 LEU A N 1
ATOM 787 C CA . LEU A 1 103 ? 9.919 8.013 -12.212 1.00 88.06 103 LEU A CA 1
ATOM 788 C C . LEU A 1 103 ? 8.912 6.857 -12.094 1.00 88.06 103 LEU A C 1
ATOM 790 O O . LEU A 1 103 ? 7.744 7.095 -11.788 1.00 88.06 103 LEU A O 1
ATOM 794 N N . ALA A 1 104 ? 9.364 5.608 -12.237 1.00 85.19 104 ALA A N 1
ATOM 795 C CA . ALA A 1 104 ? 8.535 4.423 -12.012 1.00 85.19 104 ALA A CA 1
ATOM 796 C C . ALA A 1 104 ? 8.011 4.358 -10.567 1.00 85.19 104 ALA A C 1
ATOM 798 O O . ALA A 1 104 ? 6.834 4.073 -10.344 1.00 85.19 104 ALA A O 1
ATOM 799 N N . GLY A 1 105 ? 8.855 4.692 -9.584 1.00 82.12 105 GLY A N 1
ATOM 800 C CA . GLY A 1 105 ? 8.452 4.782 -8.180 1.00 82.12 105 GLY A CA 1
ATOM 801 C C . GLY A 1 105 ? 7.390 5.856 -7.926 1.00 82.12 105 GLY A C 1
ATOM 802 O O . GLY A 1 105 ? 6.422 5.599 -7.213 1.00 82.12 105 GLY A O 1
ATOM 803 N N . ALA A 1 106 ? 7.531 7.038 -8.532 1.00 85.81 106 ALA A N 1
ATOM 804 C CA . ALA A 1 106 ? 6.538 8.107 -8.422 1.00 85.81 106 ALA A CA 1
ATOM 805 C C . ALA A 1 106 ? 5.193 7.729 -9.070 1.00 85.81 106 ALA A C 1
ATOM 807 O O . ALA A 1 106 ? 4.135 8.011 -8.510 1.00 85.81 106 ALA A O 1
ATOM 808 N N . LEU A 1 107 ? 5.222 7.055 -10.226 1.00 86.62 107 LEU A N 1
ATOM 809 C CA . LEU A 1 107 ? 4.015 6.560 -10.895 1.00 86.62 107 LEU A CA 1
ATOM 810 C C . LEU A 1 107 ? 3.291 5.497 -10.062 1.00 86.62 107 LEU A C 1
ATOM 812 O O . LEU A 1 107 ? 2.075 5.580 -9.910 1.00 86.62 107 LEU A O 1
ATOM 816 N N . ALA A 1 108 ? 4.026 4.553 -9.468 1.00 83.00 108 ALA A N 1
ATOM 817 C CA . ALA A 1 108 ? 3.443 3.527 -8.606 1.00 83.00 108 ALA A CA 1
ATOM 818 C C . ALA A 1 108 ? 2.723 4.127 -7.381 1.00 83.00 108 ALA A C 1
ATOM 820 O O . ALA A 1 108 ? 1.653 3.650 -7.004 1.00 83.00 108 ALA A O 1
ATOM 821 N N . GLU A 1 109 ? 3.261 5.195 -6.782 1.00 84.50 109 GLU A N 1
ATOM 822 C CA . GLU A 1 109 ? 2.600 5.898 -5.672 1.00 84.50 109 GLU A CA 1
ATOM 823 C C . GLU A 1 109 ? 1.345 6.656 -6.109 1.00 84.50 109 GLU A C 1
ATOM 825 O O . GLU A 1 109 ? 0.330 6.617 -5.413 1.00 84.50 109 GLU A O 1
ATOM 830 N N . LEU A 1 110 ? 1.374 7.295 -7.280 1.00 85.94 110 LEU A N 1
ATOM 831 C CA . LEU A 1 110 ? 0.194 7.961 -7.834 1.00 85.94 110 LEU A CA 1
ATOM 832 C C . LEU A 1 110 ? -0.914 6.962 -8.192 1.00 85.94 110 LEU A C 1
ATOM 834 O O . LEU A 1 110 ? -2.091 7.237 -7.942 1.00 85.94 110 LEU A O 1
ATOM 838 N N . ASP A 1 111 ? -0.564 5.792 -8.728 1.00 83.06 111 ASP A N 1
ATOM 839 C CA . ASP A 1 111 ? -1.534 4.728 -8.986 1.00 83.06 111 ASP A CA 1
ATOM 840 C C . ASP A 1 111 ? -2.083 4.136 -7.682 1.00 83.06 111 ASP A C 1
ATOM 842 O O . ASP A 1 111 ? -3.293 3.923 -7.575 1.00 83.06 111 ASP A O 1
ATOM 846 N N . ALA A 1 112 ? -1.250 3.943 -6.655 1.00 79.25 112 ALA A N 1
ATOM 847 C CA . ALA A 1 112 ? -1.715 3.521 -5.333 1.00 79.25 112 ALA A CA 1
ATOM 848 C C . ALA A 1 112 ? -2.727 4.518 -4.737 1.00 79.25 112 ALA A C 1
ATOM 850 O O . ALA A 1 112 ? -3.778 4.106 -4.236 1.00 79.25 112 ALA A O 1
ATOM 851 N N . LEU A 1 113 ? -2.467 5.824 -4.869 1.00 83.12 113 LEU A N 1
ATOM 852 C CA . LEU A 1 113 ? -3.376 6.891 -4.441 1.00 83.12 113 LEU A CA 1
ATOM 853 C C . LEU A 1 113 ? -4.697 6.861 -5.225 1.00 83.12 113 LEU A C 1
ATOM 855 O O . LEU A 1 113 ? -5.781 6.968 -4.644 1.00 83.12 113 LEU A O 1
ATOM 859 N N . ARG A 1 114 ? -4.628 6.646 -6.544 1.00 79.62 114 ARG A N 1
ATOM 860 C CA . ARG A 1 114 ? -5.805 6.510 -7.413 1.00 79.62 114 ARG A CA 1
ATOM 861 C C . ARG A 1 114 ? -6.664 5.304 -7.026 1.00 79.62 114 ARG A C 1
ATOM 863 O O . ARG A 1 114 ? -7.878 5.457 -6.905 1.00 79.62 114 ARG A O 1
ATOM 870 N N . TYR A 1 115 ? -6.057 4.141 -6.782 1.00 72.00 115 TYR A N 1
ATOM 871 C CA . TYR A 1 115 ? -6.773 2.936 -6.349 1.00 72.00 115 TYR A CA 1
ATOM 872 C C . TYR A 1 115 ? -7.384 3.093 -4.950 1.00 72.00 115 TYR A C 1
ATOM 874 O O . TYR A 1 115 ? -8.549 2.730 -4.746 1.00 72.00 115 TYR A O 1
ATOM 882 N N . GLY A 1 116 ? -6.644 3.696 -4.013 1.00 67.44 116 GLY A N 1
ATOM 883 C CA . GLY A 1 116 ? -7.121 4.005 -2.664 1.00 67.44 116 GLY A CA 1
ATOM 884 C C . GLY A 1 116 ? -8.341 4.930 -2.658 1.00 67.44 116 GLY A C 1
ATOM 885 O O . GLY A 1 116 ? -9.295 4.684 -1.919 1.00 67.44 116 GLY A O 1
ATOM 886 N N . ALA A 1 117 ? -8.373 5.937 -3.537 1.00 63.00 117 ALA A N 1
ATOM 887 C CA . ALA A 1 117 ? -9.516 6.838 -3.683 1.00 63.00 117 ALA A CA 1
ATOM 888 C C . ALA A 1 117 ? -10.783 6.120 -4.194 1.00 63.00 117 ALA A C 1
ATOM 890 O O . ALA A 1 117 ? -11.878 6.362 -3.682 1.00 63.00 117 ALA A O 1
ATOM 891 N N . SER A 1 118 ? -10.647 5.186 -5.142 1.00 58.88 118 SER A N 1
ATOM 892 C CA . SER A 1 118 ? -11.775 4.402 -5.681 1.00 58.88 118 SER A CA 1
ATOM 893 C C . SER A 1 118 ? -12.322 3.323 -4.727 1.00 58.88 118 SER A C 1
ATOM 895 O O . SER A 1 118 ? -13.501 2.968 -4.806 1.00 58.88 118 SER A O 1
ATOM 897 N N . GLY A 1 119 ? -11.518 2.826 -3.779 1.00 52.19 119 GLY A N 1
ATOM 898 C CA . GLY A 1 119 ? -11.975 1.868 -2.760 1.00 52.19 119 GLY A CA 1
ATOM 899 C C . GLY A 1 119 ? -12.981 2.466 -1.764 1.00 52.19 119 GLY A C 1
ATOM 900 O O . GLY A 1 119 ? -13.915 1.787 -1.336 1.00 52.19 119 GLY A O 1
ATOM 901 N N . VAL A 1 120 ? -12.853 3.761 -1.458 1.00 52.41 120 VAL A N 1
ATOM 902 C CA . VAL A 1 120 ? -13.720 4.479 -0.502 1.00 52.41 120 VAL A CA 1
ATOM 903 C C . VAL A 1 120 ? -15.130 4.730 -1.064 1.00 52.41 120 VAL A C 1
ATOM 905 O O . VAL A 1 120 ? -16.095 4.833 -0.303 1.00 52.41 120 VAL A O 1
ATOM 908 N N . GLU A 1 121 ? -15.297 4.775 -2.389 1.00 48.31 121 GLU A N 1
ATOM 909 C CA . GLU A 1 121 ? -16.618 4.912 -3.023 1.00 48.31 121 GLU A CA 1
ATOM 910 C C . GLU A 1 121 ? -17.436 3.611 -3.003 1.00 48.31 121 GLU A C 1
ATOM 912 O O . GLU A 1 121 ? -18.667 3.656 -2.914 1.00 48.31 121 GLU A O 1
ATOM 917 N N . SER A 1 122 ? -16.774 2.450 -3.021 1.00 41.09 122 SER A N 1
ATOM 918 C CA . SER A 1 122 ? -17.449 1.143 -3.054 1.00 41.09 122 SER A CA 1
ATOM 919 C C . SER A 1 122 ? -18.080 0.755 -1.712 1.00 41.09 122 SER A C 1
ATOM 921 O O . SER A 1 122 ? -19.102 0.066 -1.690 1.00 41.09 122 SER A O 1
ATOM 923 N N . ASP A 1 123 ? -17.548 1.258 -0.596 1.00 41.31 123 ASP A N 1
ATOM 924 C CA . ASP A 1 123 ? -18.063 0.952 0.745 1.00 41.31 123 ASP A CA 1
ATOM 925 C C . ASP A 1 123 ? -19.332 1.762 1.092 1.00 41.31 123 ASP A C 1
ATOM 927 O O . ASP A 1 123 ? -20.178 1.337 1.878 1.00 41.31 123 ASP A O 1
ATOM 931 N N . ARG A 1 124 ? -19.563 2.900 0.415 1.00 44.12 124 ARG A N 1
ATOM 932 C CA . ARG A 1 124 ? -20.786 3.710 0.587 1.00 44.12 124 ARG A CA 1
ATOM 933 C C . ARG A 1 124 ? -22.032 3.125 -0.082 1.00 44.12 124 ARG A C 1
ATOM 935 O O . ARG A 1 124 ? -23.140 3.538 0.256 1.00 44.12 124 ARG A O 1
ATOM 942 N N . ARG A 1 125 ? -21.894 2.168 -1.010 1.00 39.53 125 ARG A N 1
ATOM 943 C CA . ARG A 1 125 ? -23.046 1.518 -1.671 1.00 39.53 125 ARG A CA 1
ATOM 944 C C . ARG A 1 125 ? -23.614 0.316 -0.915 1.00 39.53 125 ARG A C 1
ATOM 946 O O . ARG A 1 125 ? -24.658 -0.189 -1.314 1.00 39.53 125 ARG A O 1
ATOM 953 N N . ARG A 1 126 ? -23.003 -0.116 0.193 1.00 39.94 126 ARG A N 1
ATOM 954 C CA . ARG A 1 126 ? -23.574 -1.143 1.079 1.00 39.94 126 ARG A CA 1
ATOM 955 C C . ARG A 1 126 ? -24.289 -0.494 2.262 1.00 39.94 126 ARG A C 1
ATOM 957 O O . ARG A 1 126 ? -23.883 -0.630 3.410 1.00 39.94 126 ARG A O 1
ATOM 964 N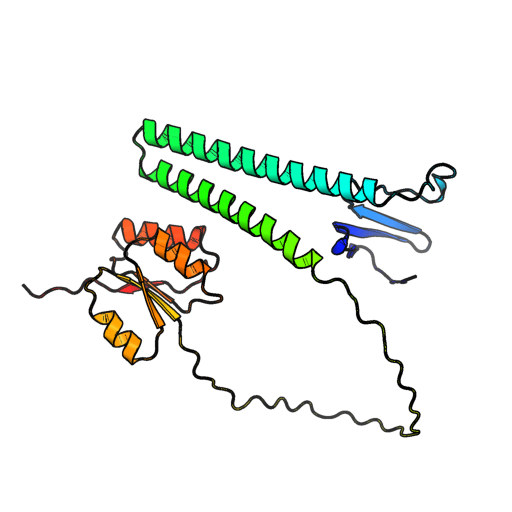 N . THR A 1 127 ? -25.385 0.213 1.992 1.00 39.34 127 THR A N 1
ATOM 965 C CA . THR A 1 127 ? -26.372 0.479 3.046 1.00 39.34 127 THR A CA 1
ATOM 966 C C . THR A 1 127 ? -27.144 -0.814 3.344 1.00 39.34 127 THR A C 1
ATOM 968 O O . THR A 1 127 ? -27.600 -1.485 2.415 1.00 39.34 127 THR A O 1
ATOM 971 N N . PRO A 1 128 ? -27.326 -1.195 4.621 1.00 43.41 128 PRO A N 1
ATOM 972 C CA . PRO A 1 128 ? -28.140 -2.340 5.001 1.00 43.41 128 PRO A CA 1
ATOM 973 C C . PRO A 1 128 ? -29.621 -1.945 4.933 1.00 43.41 128 PRO A C 1
ATOM 975 O O . PRO A 1 128 ? -30.249 -1.641 5.942 1.00 43.41 128 PRO A O 1
ATOM 978 N N . SER A 1 129 ? -30.193 -1.928 3.730 1.00 43.94 129 SER A N 1
ATOM 979 C CA . SER A 1 129 ? -31.645 -1.987 3.545 1.00 43.94 129 SER A CA 1
ATOM 980 C C . SER A 1 129 ? -32.038 -3.413 3.196 1.00 43.94 129 SER A C 1
ATOM 982 O O . SER A 1 129 ? -32.094 -3.766 2.026 1.00 43.94 129 SER A O 1
ATOM 984 N N . GLN A 1 130 ? -32.288 -4.226 4.225 1.00 45.44 130 GLN A N 1
ATOM 985 C CA . GLN A 1 130 ? -33.311 -5.278 4.213 1.00 45.44 130 GLN A CA 1
ATOM 986 C C . GLN A 1 130 ? -33.542 -5.778 5.647 1.00 45.44 130 GLN A C 1
ATOM 988 O O . GLN A 1 130 ? -33.104 -6.844 6.066 1.00 45.44 130 GLN A O 1
ATOM 993 N N . VAL A 1 131 ? -34.251 -4.954 6.420 1.00 45.91 131 VAL A N 1
ATOM 994 C CA . VAL A 1 131 ? -35.084 -5.424 7.528 1.00 45.91 131 VAL A CA 1
ATOM 995 C C . VAL A 1 131 ? -36.485 -5.584 6.952 1.00 45.91 131 VAL A C 1
ATOM 997 O O . VAL A 1 131 ? -37.094 -4.596 6.549 1.00 45.91 131 VAL A O 1
ATOM 1000 N N . GLY A 1 132 ? -36.988 -6.816 6.893 1.00 37.84 132 GLY A N 1
ATOM 1001 C CA . GLY A 1 132 ? -38.390 -7.064 6.567 1.00 37.84 132 GLY A CA 1
ATOM 1002 C C . GLY A 1 132 ? -38.672 -8.469 6.054 1.00 37.84 132 GLY A C 1
ATOM 1003 O O . GLY A 1 132 ? -38.676 -8.676 4.849 1.00 37.84 132 GLY A O 1
ATOM 1004 N N . ALA A 1 133 ? -38.934 -9.404 6.969 1.00 34.25 133 ALA A N 1
ATOM 1005 C CA . ALA A 1 133 ? -40.058 -10.348 6.903 1.00 34.25 133 ALA A CA 1
ATOM 1006 C C . ALA A 1 133 ? -39.930 -11.358 8.051 1.00 34.25 133 ALA A C 1
ATOM 1008 O O . ALA A 1 133 ? -39.268 -12.388 7.949 1.00 34.25 133 ALA A O 1
ATOM 1009 N N . VAL A 1 134 ? -40.576 -11.026 9.167 1.00 44.22 134 VAL A N 1
ATOM 1010 C CA . VAL A 1 134 ? -40.928 -11.985 10.211 1.00 44.22 134 VAL A CA 1
ATOM 1011 C C . VAL A 1 134 ? -41.906 -12.974 9.582 1.00 44.22 134 VAL A C 1
ATOM 1013 O O . VAL A 1 134 ? -42.997 -12.569 9.194 1.00 44.22 134 VAL A O 1
ATOM 1016 N N . ASN A 1 135 ? -41.526 -14.247 9.483 1.00 42.09 135 ASN A N 1
ATOM 1017 C CA . ASN A 1 135 ? -42.493 -15.327 9.346 1.00 42.09 135 ASN A CA 1
ATOM 1018 C C . ASN A 1 135 ? -42.410 -16.219 10.576 1.00 42.09 135 ASN A C 1
ATOM 1020 O O . ASN A 1 135 ? -41.483 -17.002 10.774 1.00 42.09 135 ASN A O 1
ATOM 1024 N N . ASP A 1 136 ? -43.435 -16.021 11.388 1.00 39.88 136 ASP A N 1
ATOM 1025 C CA . ASP A 1 136 ? -43.890 -16.840 12.488 1.00 39.88 136 ASP A CA 1
ATOM 1026 C C . ASP A 1 136 ? -44.295 -18.223 11.948 1.00 39.88 136 ASP A C 1
ATOM 1028 O O . ASP A 1 136 ? -45.254 -18.349 11.180 1.00 39.88 136 ASP A O 1
ATOM 1032 N N . ARG A 1 137 ? -43.571 -19.282 12.324 1.00 36.84 137 ARG A N 1
ATOM 1033 C CA . ARG A 1 137 ? -44.141 -20.634 12.328 1.00 36.84 137 ARG A CA 1
ATOM 1034 C C . ARG A 1 137 ? -43.437 -21.519 13.345 1.00 36.84 137 ARG A C 1
ATOM 1036 O O . ARG A 1 137 ? -42.351 -22.043 13.118 1.00 36.84 137 ARG A O 1
ATOM 1043 N N . ALA A 1 138 ? -44.127 -21.700 14.461 1.00 37.72 138 ALA A N 1
ATOM 1044 C CA . ALA A 1 138 ? -43.890 -22.751 15.428 1.00 37.72 138 ALA A CA 1
ATOM 1045 C C . ALA A 1 138 ? -43.942 -24.138 14.767 1.00 37.72 138 ALA A C 1
ATOM 1047 O O . ALA A 1 138 ? -44.935 -24.474 14.121 1.00 37.72 138 ALA A O 1
ATOM 1048 N N . VAL A 1 139 ? -42.923 -24.966 15.012 1.00 40.66 139 VAL A N 1
ATOM 1049 C CA . VAL A 1 139 ? -43.082 -26.420 15.132 1.00 40.66 139 VAL A CA 1
ATOM 1050 C C . VAL A 1 139 ? -42.212 -26.906 16.287 1.00 40.66 139 VAL A C 1
ATOM 1052 O O . VAL A 1 139 ? -41.050 -26.539 16.432 1.00 40.66 139 VAL A O 1
ATOM 1055 N N . ALA A 1 140 ? -42.859 -27.692 17.135 1.00 34.59 140 ALA A N 1
ATOM 1056 C CA . ALA A 1 140 ? -42.361 -28.299 18.346 1.00 34.59 140 ALA A CA 1
ATOM 1057 C C . ALA A 1 140 ? -41.222 -29.307 18.121 1.00 34.59 140 ALA A C 1
ATOM 1059 O O . ALA A 1 140 ? -41.228 -30.051 17.147 1.00 34.59 140 ALA A O 1
ATOM 1060 N N . GLY A 1 141 ? -40.388 -29.430 19.157 1.00 31.02 141 GLY A N 1
ATOM 1061 C CA . GLY A 1 141 ? -39.977 -30.726 19.696 1.00 31.02 141 GLY A CA 1
ATOM 1062 C C . GLY A 1 141 ? -38.716 -31.351 19.106 1.00 31.02 141 GLY A C 1
ATOM 1063 O O . GLY A 1 141 ? -38.623 -31.590 17.910 1.00 31.02 141 GLY A O 1
ATOM 1064 N N . GLY A 1 142 ? -37.789 -31.730 19.990 1.00 30.09 142 GLY A N 1
ATOM 1065 C CA . GLY A 1 142 ? -36.809 -32.771 19.681 1.00 30.09 142 GLY A CA 1
ATOM 1066 C C . GLY A 1 142 ? -35.426 -32.526 20.256 1.00 30.09 142 GLY A C 1
ATOM 1067 O O . GLY A 1 142 ? -34.538 -32.033 19.574 1.00 30.09 142 GLY A O 1
ATOM 1068 N N . VAL A 1 143 ? -35.242 -32.928 21.510 1.00 38.59 143 VAL A N 1
ATOM 1069 C CA . VAL A 1 143 ? -33.934 -33.224 22.098 1.00 38.59 143 VAL A CA 1
ATOM 1070 C C . VAL A 1 143 ? -33.323 -34.412 21.347 1.00 38.59 143 VAL A C 1
ATOM 1072 O O . VAL A 1 143 ? -33.939 -35.474 21.337 1.00 38.59 143 VAL A O 1
ATOM 1075 N N . ALA A 1 144 ? -32.127 -34.260 20.772 1.00 32.53 144 ALA A N 1
ATOM 1076 C CA . ALA A 1 144 ? -31.165 -35.353 20.608 1.00 32.53 144 ALA A CA 1
ATOM 1077 C C . ALA A 1 144 ? -29.763 -34.814 20.286 1.00 32.53 144 ALA A C 1
ATOM 1079 O O . ALA A 1 144 ? -29.492 -34.253 19.227 1.00 32.53 144 ALA A O 1
ATOM 1080 N N . GLU A 1 145 ? -28.882 -35.024 21.249 1.00 35.41 145 GLU A N 1
ATOM 1081 C CA . GLU A 1 145 ? -27.432 -35.035 21.146 1.00 35.41 145 GLU A CA 1
ATOM 1082 C C . GLU A 1 145 ? -26.977 -36.131 20.160 1.00 35.41 145 GLU A C 1
ATOM 1084 O O . GLU A 1 145 ? -27.360 -37.288 20.312 1.00 35.41 145 GLU A O 1
ATOM 1089 N N . ALA A 1 146 ? -26.163 -35.785 19.157 1.00 33.53 146 ALA A N 1
ATOM 1090 C CA . ALA A 1 146 ? -25.329 -36.743 18.425 1.00 33.53 146 ALA A CA 1
ATOM 1091 C C . ALA A 1 146 ? -24.215 -36.015 17.660 1.00 33.53 146 ALA A C 1
ATOM 1093 O O . ALA A 1 146 ? -24.399 -35.480 16.567 1.00 33.53 146 ALA A O 1
ATOM 1094 N N . ALA A 1 147 ? -23.026 -36.023 18.253 1.00 36.38 147 ALA A N 1
ATOM 1095 C CA . ALA A 1 147 ? -21.776 -35.819 17.547 1.00 36.38 147 ALA A CA 1
ATOM 1096 C C . ALA A 1 147 ? -21.600 -36.907 16.476 1.00 36.38 147 ALA A C 1
ATOM 1098 O O . ALA A 1 147 ? -21.634 -38.084 16.818 1.00 36.38 147 ALA A O 1
ATOM 1099 N N . ALA A 1 148 ? -21.366 -36.527 15.217 1.00 33.03 148 ALA A N 1
ATOM 1100 C CA . ALA A 1 148 ? -20.486 -37.249 14.291 1.00 33.03 148 ALA A CA 1
ATOM 1101 C C . ALA A 1 148 ? -20.516 -36.647 12.876 1.00 33.03 148 ALA A C 1
ATOM 1103 O O . ALA A 1 148 ? -21.535 -36.665 12.198 1.00 33.03 148 ALA A O 1
ATOM 1104 N N . ARG A 1 149 ? -19.311 -36.299 12.406 1.00 28.98 149 ARG A N 1
ATOM 1105 C CA . ARG A 1 149 ? -18.848 -36.425 11.012 1.00 28.98 149 ARG A CA 1
ATOM 1106 C C . ARG A 1 149 ? -19.357 -35.379 10.017 1.00 28.98 149 ARG A C 1
ATOM 1108 O O . ARG A 1 149 ? -20.159 -35.656 9.133 1.00 28.98 149 ARG A O 1
ATOM 1115 N N . TYR A 1 150 ? -18.680 -34.230 10.048 1.00 31.11 150 TYR A N 1
ATOM 1116 C CA . TYR A 1 150 ? -18.304 -33.538 8.816 1.00 31.11 150 TYR A CA 1
ATOM 1117 C C . TYR A 1 150 ? -17.461 -34.498 7.965 1.00 31.11 150 TYR A C 1
ATOM 1119 O O . TYR A 1 150 ? -16.267 -34.667 8.201 1.00 31.11 150 TYR A O 1
ATOM 1127 N N . THR A 1 151 ? -18.091 -35.166 7.002 1.00 34.25 151 THR A N 1
ATOM 1128 C CA . THR A 1 151 ? -17.373 -35.661 5.828 1.00 34.25 151 THR A CA 1
ATOM 1129 C C . THR A 1 151 ? -17.456 -34.555 4.796 1.00 34.25 151 THR A C 1
ATOM 1131 O O . THR A 1 151 ? -18.508 -34.222 4.263 1.00 34.25 151 THR A O 1
ATOM 1134 N N . TYR A 1 152 ? -16.316 -33.897 4.649 1.00 34.81 152 TYR A N 1
ATOM 1135 C CA . TYR A 1 152 ? -16.044 -32.912 3.631 1.00 34.81 152 TYR A CA 1
ATOM 1136 C C . TYR A 1 152 ? -16.004 -33.667 2.301 1.00 34.81 152 TYR A C 1
ATOM 1138 O O . TYR A 1 152 ? -15.079 -34.442 2.059 1.00 34.81 152 TYR A O 1
ATOM 1146 N N . SER A 1 153 ? -17.027 -33.495 1.468 1.00 36.22 153 SER A N 1
ATOM 1147 C CA . SER A 1 153 ? -17.026 -33.965 0.083 1.00 36.22 153 SER A CA 1
ATOM 1148 C C . SER A 1 153 ? -16.064 -33.093 -0.726 1.00 36.22 153 SER A C 1
ATOM 1150 O O . SER A 1 153 ? -16.476 -32.218 -1.481 1.00 36.22 153 SER A O 1
ATOM 1152 N N . ALA A 1 154 ? -14.764 -33.288 -0.513 1.00 37.81 154 ALA A N 1
ATOM 1153 C CA . ALA A 1 154 ? -13.740 -32.903 -1.467 1.00 37.81 154 ALA A CA 1
ATOM 1154 C C . ALA A 1 154 ? -13.713 -33.975 -2.549 1.00 37.81 154 ALA A C 1
ATOM 1156 O O . ALA A 1 154 ? -12.930 -34.910 -2.459 1.00 37.81 154 ALA A O 1
ATOM 1157 N N . ASP A 1 155 ? -14.597 -33.859 -3.536 1.00 36.19 155 ASP A N 1
ATOM 1158 C CA . ASP A 1 155 ? -14.270 -34.354 -4.864 1.00 36.19 155 ASP A CA 1
ATOM 1159 C C . ASP A 1 155 ? -15.204 -33.783 -5.937 1.00 36.19 155 ASP A C 1
ATOM 1161 O O . ASP A 1 155 ? -16.416 -33.707 -5.753 1.00 36.19 155 ASP A O 1
ATOM 1165 N N . GLN A 1 156 ? -14.594 -33.438 -7.075 1.00 40.91 156 GLN A N 1
ATOM 1166 C CA . GLN A 1 156 ? -15.216 -33.178 -8.386 1.00 40.91 156 GLN A CA 1
ATOM 1167 C C . GLN A 1 156 ? -15.704 -31.762 -8.737 1.00 40.91 156 GLN A C 1
ATOM 1169 O O . GLN A 1 156 ? -16.687 -31.592 -9.452 1.00 40.91 156 GLN A O 1
ATOM 1174 N N . GLN A 1 157 ? -14.909 -30.742 -8.416 1.00 38.75 157 GLN A N 1
ATOM 1175 C CA . GLN A 1 157 ? -14.746 -29.599 -9.329 1.00 38.75 157 GLN A CA 1
ATOM 1176 C C . GLN A 1 157 ? -13.258 -29.360 -9.599 1.00 38.75 157 GLN A C 1
ATOM 1178 O O . GLN A 1 157 ? -12.685 -28.330 -9.258 1.00 38.75 157 GLN A O 1
ATOM 1183 N N . ALA A 1 158 ? -12.627 -30.329 -10.267 1.00 39.25 158 ALA A N 1
ATOM 1184 C CA . ALA A 1 158 ? -11.504 -30.041 -11.150 1.00 39.25 158 ALA A CA 1
ATOM 1185 C C . ALA A 1 158 ? -12.066 -29.326 -12.390 1.00 39.25 158 ALA A C 1
ATOM 1187 O O . ALA A 1 158 ? -12.117 -29.872 -13.488 1.00 39.25 158 ALA A O 1
ATOM 1188 N N . THR A 1 159 ? -12.571 -28.107 -12.193 1.00 43.12 159 THR A N 1
ATOM 1189 C CA . THR A 1 159 ? -12.674 -27.152 -13.284 1.00 43.12 159 THR A CA 1
ATOM 1190 C C . THR A 1 159 ? -11.251 -26.933 -13.756 1.00 43.12 159 THR A C 1
ATOM 1192 O O . THR A 1 159 ? -10.372 -26.550 -12.985 1.00 43.12 159 THR A O 1
ATOM 1195 N N . GLN A 1 160 ? -11.024 -27.292 -15.009 1.00 47.38 160 GLN A N 1
ATOM 1196 C CA . GLN A 1 160 ? -9.825 -27.033 -15.779 1.00 47.38 160 GLN A CA 1
ATOM 1197 C C . GLN A 1 160 ? -9.541 -25.527 -15.706 1.00 47.38 160 GLN A C 1
ATOM 1199 O O . GLN A 1 160 ? -10.070 -24.741 -16.484 1.00 47.38 160 GLN A O 1
ATOM 1204 N N . ARG A 1 161 ? -8.809 -25.110 -14.667 1.00 48.88 161 ARG A N 1
ATOM 1205 C CA . ARG A 1 161 ? -8.370 -23.731 -14.489 1.00 48.88 161 ARG A CA 1
ATOM 1206 C C . ARG A 1 161 ? -7.345 -23.493 -15.583 1.00 48.88 161 ARG A C 1
ATOM 1208 O O . ARG A 1 161 ? -6.276 -24.101 -15.543 1.00 48.88 161 ARG A O 1
ATOM 1215 N N . SER A 1 162 ? -7.713 -22.682 -16.569 1.00 57.53 162 SER A N 1
ATOM 1216 C CA . SER A 1 162 ? -6.771 -22.105 -17.518 1.00 57.53 162 SER A CA 1
ATOM 1217 C C . SER A 1 162 ? -5.656 -21.463 -16.703 1.00 57.53 162 SER A C 1
ATOM 1219 O O . SER A 1 162 ? -5.907 -20.594 -15.870 1.00 57.53 162 SER A O 1
ATOM 1221 N N . ARG A 1 163 ? -4.445 -21.996 -16.846 1.00 71.50 163 ARG A N 1
ATOM 1222 C CA . ARG A 1 163 ? -3.268 -21.473 -16.160 1.00 71.50 163 ARG A CA 1
ATOM 1223 C C . ARG A 1 163 ? -2.822 -20.236 -16.925 1.00 71.50 163 ARG A C 1
ATOM 1225 O O . ARG A 1 163 ? -2.663 -20.302 -18.144 1.00 71.50 163 ARG A O 1
ATOM 1232 N N . THR A 1 164 ? -2.660 -19.116 -16.237 1.00 71.81 164 THR A N 1
ATOM 1233 C CA . THR A 1 164 ? -2.356 -17.836 -16.887 1.00 71.81 164 THR A CA 1
ATOM 1234 C C . THR A 1 164 ? -0.856 -17.599 -16.842 1.00 71.81 164 THR A C 1
ATOM 1236 O O . THR A 1 164 ? -0.261 -17.525 -15.761 1.00 71.81 164 THR A O 1
ATOM 1239 N N . VAL A 1 165 ? -0.246 -17.469 -18.019 1.00 74.50 165 VAL A N 1
ATOM 1240 C CA . VAL A 1 165 ? 1.194 -17.248 -18.173 1.00 74.50 165 VAL A CA 1
ATOM 1241 C C . VAL A 1 165 ? 1.407 -15.974 -18.979 1.00 74.50 165 VAL A C 1
ATOM 1243 O O . VAL A 1 165 ? 0.921 -15.834 -20.097 1.00 74.50 165 VAL A O 1
ATOM 1246 N N . VAL A 1 166 ? 2.150 -15.027 -18.412 1.00 73.75 166 VAL A N 1
ATOM 1247 C CA . VAL A 1 166 ? 2.512 -13.792 -19.120 1.00 73.75 166 VAL A CA 1
ATOM 1248 C C . VAL A 1 166 ? 3.880 -13.998 -19.760 1.00 73.75 166 VAL A C 1
ATOM 1250 O O . VAL A 1 166 ? 4.858 -14.274 -19.059 1.00 73.75 166 VAL A O 1
ATOM 1253 N N . LEU A 1 167 ? 3.942 -13.891 -21.087 1.00 71.94 167 LEU A N 1
ATOM 1254 C CA . LEU A 1 167 ? 5.156 -14.081 -21.873 1.00 71.94 167 LEU A CA 1
ATOM 1255 C C . LEU A 1 167 ? 5.705 -12.718 -22.304 1.00 71.94 167 LEU A C 1
ATOM 1257 O O . LEU A 1 167 ? 5.055 -11.948 -23.014 1.00 71.94 167 LEU A O 1
ATOM 1261 N N . VAL A 1 168 ? 6.938 -12.450 -21.899 1.00 68.00 168 VAL A N 1
ATOM 1262 C CA . VAL A 1 168 ? 7.713 -11.273 -22.284 1.00 68.00 168 VAL A CA 1
ATOM 1263 C C . VAL A 1 168 ? 8.715 -11.717 -23.333 1.00 68.00 168 VAL A C 1
ATOM 1265 O O . VAL A 1 168 ? 9.843 -12.097 -23.016 1.00 68.00 168 VAL A O 1
ATOM 1268 N N . ALA A 1 169 ? 8.259 -11.748 -24.578 1.00 63.12 169 ALA A N 1
ATOM 1269 C CA . ALA A 1 169 ? 9.028 -12.238 -25.708 1.00 63.12 169 ALA A CA 1
ATOM 1270 C C . ALA A 1 169 ? 9.062 -11.212 -26.839 1.00 63.12 169 ALA A C 1
ATOM 1272 O O . ALA A 1 169 ? 8.200 -10.334 -26.935 1.00 63.12 169 ALA A O 1
ATOM 1273 N N . ALA A 1 170 ? 10.051 -11.358 -27.724 1.00 59.72 170 ALA A N 1
ATOM 1274 C CA . ALA A 1 170 ? 10.023 -10.691 -29.016 1.00 59.72 170 ALA A CA 1
ATOM 1275 C C . ALA A 1 170 ? 8.719 -11.065 -29.756 1.00 59.72 170 ALA A C 1
ATOM 1277 O O . ALA A 1 170 ? 8.220 -12.179 -29.586 1.00 59.72 170 ALA A O 1
ATOM 1278 N N . PRO A 1 171 ? 8.156 -10.163 -30.578 1.00 55.50 171 PRO A N 1
ATOM 1279 C CA . PRO A 1 171 ? 6.857 -10.358 -31.232 1.00 55.50 171 PRO A CA 1
ATOM 1280 C C . PRO A 1 171 ? 6.769 -11.570 -32.185 1.00 55.50 171 PRO A C 1
ATOM 1282 O O . PRO A 1 171 ? 5.683 -11.837 -32.684 1.00 55.50 171 PRO A O 1
ATOM 1285 N N . ASP A 1 172 ? 7.873 -12.292 -32.404 1.00 57.25 172 ASP A N 1
ATOM 1286 C CA . ASP A 1 172 ? 8.026 -13.416 -33.342 1.00 57.25 172 ASP A CA 1
ATOM 1287 C C . ASP A 1 172 ? 8.435 -14.734 -32.635 1.00 57.25 172 ASP A C 1
ATOM 1289 O O . ASP A 1 172 ? 9.021 -15.626 -33.242 1.00 57.25 172 ASP A O 1
ATOM 1293 N N . ASP A 1 173 ? 8.196 -14.858 -31.323 1.00 65.19 173 ASP A N 1
ATOM 1294 C CA . ASP A 1 173 ? 8.512 -16.081 -30.568 1.00 65.19 173 ASP A CA 1
ATOM 1295 C C . ASP A 1 173 ? 7.417 -17.149 -30.776 1.00 65.19 173 ASP A C 1
ATOM 1297 O O . ASP A 1 173 ? 6.335 -17.077 -30.185 1.00 65.19 173 ASP A O 1
ATOM 1301 N N . ASP A 1 174 ? 7.711 -18.149 -31.616 1.00 64.88 174 ASP A N 1
ATOM 1302 C CA . ASP A 1 174 ? 6.826 -19.273 -31.978 1.00 64.88 174 ASP A CA 1
ATOM 1303 C C . ASP A 1 174 ? 6.344 -20.102 -30.764 1.00 64.88 174 ASP A C 1
ATOM 1305 O O . ASP A 1 174 ? 5.366 -20.853 -30.849 1.00 64.88 174 ASP A O 1
ATOM 1309 N N . ARG A 1 175 ? 6.987 -19.950 -29.597 1.00 65.94 175 ARG A N 1
ATOM 1310 C CA . ARG A 1 175 ? 6.674 -20.695 -28.363 1.00 65.94 175 ARG A CA 1
ATOM 1311 C C . ARG A 1 175 ? 5.309 -20.380 -27.761 1.00 65.94 175 ARG A C 1
ATOM 1313 O O . ARG A 1 175 ? 4.781 -21.173 -26.980 1.00 65.94 175 ARG A O 1
ATOM 1320 N N . SER A 1 176 ? 4.693 -19.257 -28.113 1.00 66.88 176 SER A N 1
ATOM 1321 C CA . SER A 1 176 ? 3.348 -18.956 -27.618 1.00 66.88 176 SER A CA 1
ATOM 1322 C C . SER A 1 176 ? 2.274 -19.875 -28.181 1.00 66.88 176 SER A C 1
ATOM 1324 O O . SER A 1 176 ? 1.314 -20.196 -27.475 1.00 66.88 176 SER A O 1
ATOM 1326 N N . ALA A 1 177 ? 2.453 -20.345 -29.418 1.00 68.62 177 ALA A N 1
ATOM 1327 C CA . ALA A 1 177 ? 1.559 -21.310 -30.038 1.00 68.62 177 ALA A CA 1
ATOM 1328 C C . ALA A 1 177 ? 1.634 -22.669 -29.322 1.00 68.62 177 ALA A C 1
ATOM 1330 O O . ALA A 1 177 ? 0.603 -23.313 -29.116 1.00 68.62 177 ALA A O 1
ATOM 1331 N N . GLU A 1 178 ? 2.828 -23.070 -28.875 1.00 73.44 178 GLU A N 1
ATOM 1332 C CA . GLU A 1 178 ? 3.038 -24.301 -28.103 1.00 73.44 178 GLU A CA 1
ATOM 1333 C C . GLU A 1 178 ? 2.337 -24.236 -26.739 1.00 73.44 178 GLU A C 1
ATOM 1335 O O . GLU A 1 178 ? 1.643 -25.170 -26.340 1.00 73.44 178 GLU A O 1
ATOM 1340 N N . TRP A 1 179 ? 2.439 -23.107 -26.037 1.00 73.44 179 TRP A N 1
ATOM 1341 C CA . TRP A 1 179 ? 1.840 -22.960 -24.706 1.00 73.44 179 TRP A CA 1
ATOM 1342 C C . TRP A 1 179 ? 0.330 -22.767 -24.755 1.00 73.44 179 TRP A C 1
ATOM 1344 O O . TRP A 1 179 ? -0.394 -23.273 -23.896 1.00 73.44 179 TRP A O 1
ATOM 1354 N N . SER A 1 180 ? -0.170 -22.107 -25.798 1.00 73.56 180 SER A N 1
ATOM 1355 C CA . SER A 1 180 ? -1.607 -22.042 -26.040 1.00 73.56 180 SER A CA 1
ATOM 1356 C C . SER A 1 180 ? -2.193 -23.434 -26.317 1.00 73.56 180 SER A C 1
ATOM 1358 O O . SER A 1 180 ? -3.268 -23.756 -25.807 1.00 73.56 180 SER A O 1
ATOM 1360 N N . ALA A 1 181 ? -1.463 -24.306 -27.027 1.00 71.56 181 ALA A N 1
ATOM 1361 C CA . ALA A 1 181 ? -1.876 -25.691 -27.268 1.00 71.56 181 ALA A CA 1
ATOM 1362 C C . ALA A 1 181 ? -1.920 -26.545 -25.984 1.00 71.56 181 ALA A C 1
ATOM 1364 O O . ALA A 1 181 ? -2.756 -27.443 -25.873 1.00 71.56 181 ALA A O 1
ATOM 1365 N N . GLU A 1 182 ? -1.083 -26.239 -24.989 1.00 75.19 182 GLU A N 1
ATOM 1366 C CA . GLU A 1 182 ? -1.113 -26.868 -23.659 1.00 75.19 182 GLU A CA 1
ATOM 1367 C C . GLU A 1 182 ? -2.211 -26.307 -22.730 1.00 75.19 182 GLU A C 1
ATOM 1369 O O . GLU A 1 182 ? -2.382 -26.779 -21.602 1.00 75.19 182 GLU A O 1
ATOM 1374 N N . GLY A 1 183 ? -3.003 -25.339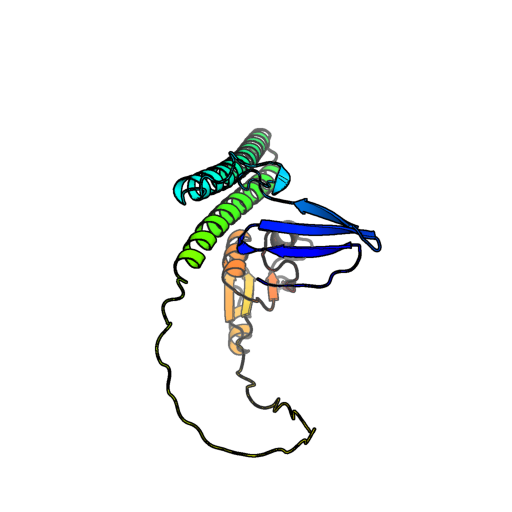 -23.206 1.00 74.31 183 GLY A N 1
ATOM 1375 C CA . GLY A 1 183 ? -4.117 -24.750 -22.463 1.00 74.31 183 GLY A CA 1
ATOM 1376 C C . GLY A 1 183 ? -3.717 -23.609 -21.526 1.00 74.31 183 GLY A C 1
ATOM 1377 O O . GLY A 1 183 ? -4.472 -23.299 -20.598 1.00 74.31 183 GLY A O 1
ATOM 1378 N N . TYR A 1 184 ? -2.552 -22.991 -21.748 1.00 79.06 184 TYR A N 1
ATOM 1379 C CA . TYR A 1 184 ? -2.170 -21.753 -21.074 1.00 79.06 184 TYR A CA 1
ATOM 1380 C C . TYR A 1 184 ? -2.755 -20.539 -21.798 1.00 79.06 184 TYR A C 1
ATOM 1382 O O . TYR A 1 184 ? -2.749 -20.454 -23.027 1.00 79.06 184 TYR A O 1
ATOM 1390 N N . GLU A 1 185 ? -3.242 -19.570 -21.027 1.00 77.94 185 GLU A N 1
ATOM 1391 C CA . GLU A 1 185 ? -3.594 -18.256 -21.560 1.00 77.94 185 GLU A CA 1
ATOM 1392 C C . GLU A 1 185 ? -2.319 -17.415 -21.620 1.00 77.94 185 GLU A C 1
ATOM 1394 O O . GLU A 1 185 ? -1.771 -17.045 -20.579 1.00 77.94 185 GLU A O 1
ATOM 1399 N N . VAL A 1 186 ? -1.821 -17.181 -22.838 1.00 79.81 186 VAL A N 1
ATOM 1400 C CA . VAL A 1 186 ? -0.548 -16.497 -23.085 1.00 79.81 186 VAL A CA 1
ATOM 1401 C C . VAL A 1 186 ? -0.813 -15.058 -23.501 1.00 79.81 186 VAL A C 1
ATOM 1403 O O . VAL A 1 186 ? -1.409 -14.803 -24.546 1.00 79.81 186 VAL A O 1
ATOM 1406 N N . THR A 1 187 ? -0.348 -14.107 -22.692 1.00 80.19 187 THR A N 1
ATOM 1407 C CA . THR A 1 187 ? -0.351 -12.684 -23.061 1.00 80.19 187 THR A CA 1
ATOM 1408 C C . THR A 1 187 ? 1.044 -12.276 -23.506 1.00 80.19 187 THR A C 1
ATOM 1410 O O . THR A 1 187 ? 1.995 -12.421 -22.740 1.00 80.19 187 THR A O 1
ATOM 1413 N N . HIS A 1 188 ? 1.153 -11.767 -24.734 1.00 79.50 188 HIS A N 1
ATOM 1414 C CA . HIS A 1 188 ? 2.407 -11.270 -25.287 1.00 79.50 188 HIS A CA 1
ATOM 1415 C C . HIS A 1 188 ? 2.663 -9.838 -24.878 1.00 79.50 188 HIS A C 1
ATOM 1417 O O . HIS A 1 188 ? 1.777 -8.983 -24.930 1.00 79.50 188 HIS A O 1
ATOM 1423 N N . THR A 1 189 ? 3.905 -9.559 -24.519 1.00 80.00 189 THR A N 1
ATOM 1424 C CA . THR A 1 189 ? 4.319 -8.213 -24.174 1.00 80.00 189 THR A CA 1
ATOM 1425 C C . THR A 1 189 ? 5.776 -7.983 -24.550 1.00 80.00 189 THR A C 1
ATOM 1427 O O . THR A 1 189 ? 6.629 -8.819 -24.279 1.00 80.00 189 THR A O 1
ATOM 1430 N N . SER A 1 190 ? 6.057 -6.829 -25.153 1.00 75.56 190 SER A N 1
ATOM 1431 C CA . SER A 1 190 ? 7.401 -6.430 -25.583 1.00 75.56 190 SER A CA 1
ATOM 1432 C C . SER A 1 190 ? 8.137 -5.529 -24.585 1.00 75.56 190 SER A C 1
ATOM 1434 O O . SER A 1 190 ? 9.299 -5.218 -24.811 1.00 75.56 190 SER A O 1
ATOM 1436 N N . ASP A 1 191 ? 7.470 -5.061 -23.526 1.00 78.88 191 ASP A N 1
ATOM 1437 C CA . ASP A 1 191 ? 8.009 -4.059 -22.599 1.00 78.88 191 ASP A CA 1
ATOM 1438 C C . ASP A 1 191 ? 7.671 -4.378 -21.135 1.00 78.88 191 ASP A C 1
ATOM 1440 O O . ASP A 1 191 ? 6.540 -4.743 -20.811 1.00 78.88 191 ASP A O 1
ATOM 1444 N N . ALA A 1 192 ? 8.634 -4.175 -20.234 1.00 77.62 192 ALA A N 1
ATOM 1445 C CA . ALA A 1 192 ? 8.518 -4.438 -18.801 1.00 77.62 192 ALA A CA 1
ATOM 1446 C C . ALA A 1 192 ? 7.341 -3.694 -18.144 1.00 77.62 192 ALA A C 1
ATOM 1448 O O . ALA A 1 192 ? 6.702 -4.223 -17.230 1.00 77.62 192 ALA A O 1
ATOM 1449 N N . MET A 1 193 ? 7.005 -2.490 -18.618 1.00 77.50 193 MET A N 1
ATOM 1450 C CA . MET A 1 193 ? 5.873 -1.730 -18.077 1.00 77.50 193 MET A CA 1
ATOM 1451 C C . MET A 1 193 ? 4.532 -2.363 -18.427 1.00 77.50 193 MET A C 1
ATOM 1453 O O . MET A 1 193 ? 3.643 -2.459 -17.578 1.00 77.50 193 MET A O 1
ATOM 1457 N N . THR A 1 194 ? 4.386 -2.845 -19.657 1.00 80.69 194 THR A N 1
ATOM 1458 C CA . THR A 1 194 ? 3.185 -3.568 -20.074 1.00 80.69 194 THR A CA 1
ATOM 1459 C C . THR A 1 194 ? 3.040 -4.880 -19.293 1.00 80.69 194 THR A C 1
ATOM 1461 O O . THR A 1 194 ? 1.922 -5.260 -18.958 1.00 80.69 194 THR A O 1
ATOM 1464 N N . VAL A 1 195 ? 4.146 -5.510 -18.876 1.00 83.69 195 VAL A N 1
ATOM 1465 C CA . VAL A 1 195 ? 4.113 -6.704 -18.009 1.00 83.69 195 VAL A CA 1
ATOM 1466 C C . VAL A 1 195 ? 3.543 -6.375 -16.639 1.00 83.69 195 VAL A C 1
ATOM 1468 O O . VAL A 1 195 ? 2.680 -7.095 -16.146 1.00 83.69 195 VAL A O 1
ATOM 1471 N N . LEU A 1 196 ? 3.991 -5.281 -16.019 1.00 80.81 196 LEU A N 1
ATOM 1472 C CA . LEU A 1 196 ? 3.445 -4.829 -14.737 1.00 80.81 196 LEU A CA 1
ATOM 1473 C C . LEU A 1 196 ? 1.952 -4.505 -14.846 1.00 80.81 196 LEU A C 1
ATOM 1475 O O . LEU A 1 196 ? 1.174 -4.868 -13.961 1.00 80.81 196 LEU A O 1
ATOM 1479 N N . TYR A 1 197 ? 1.553 -3.863 -15.943 1.00 82.75 197 TYR A N 1
ATOM 1480 C CA . TYR A 1 197 ? 0.157 -3.555 -16.212 1.00 82.75 197 TYR A CA 1
ATOM 1481 C C . TYR A 1 197 ? -0.694 -4.824 -16.355 1.00 82.75 197 TYR A C 1
ATOM 1483 O O . TYR A 1 197 ? -1.727 -4.936 -15.696 1.00 82.75 197 TYR A O 1
ATOM 1491 N N . GLU A 1 198 ? -0.248 -5.813 -17.129 1.00 81.81 198 GLU A N 1
ATOM 1492 C CA . GLU A 1 198 ? -0.967 -7.083 -17.275 1.00 81.81 198 GLU A CA 1
ATOM 1493 C C . GLU A 1 198 ? -0.987 -7.884 -15.967 1.00 81.81 198 GLU A C 1
ATOM 1495 O O . GLU A 1 198 ? -2.040 -8.364 -15.555 1.00 81.81 198 GLU A O 1
ATOM 1500 N N . LEU A 1 199 ? 0.119 -7.932 -15.219 1.00 84.25 199 LEU A N 1
ATOM 1501 C CA . LEU A 1 199 ? 0.156 -8.565 -13.895 1.00 84.25 199 LEU A CA 1
ATOM 1502 C C . LEU A 1 199 ? -0.840 -7.948 -12.906 1.00 84.25 199 LEU A C 1
ATOM 1504 O O . LEU A 1 199 ? -1.326 -8.655 -12.027 1.00 84.25 199 LEU A O 1
ATOM 1508 N N . SER A 1 200 ? -1.157 -6.657 -13.042 1.00 81.50 200 SER A N 1
ATOM 1509 C CA . SER A 1 200 ? -2.154 -5.985 -12.198 1.00 81.50 200 SER A CA 1
ATOM 1510 C C . SER A 1 200 ? -3.600 -6.373 -12.525 1.00 81.50 200 SER A C 1
ATOM 1512 O O . SER A 1 200 ? -4.482 -6.206 -11.683 1.00 81.50 200 SER A O 1
ATOM 1514 N N . ARG A 1 201 ? -3.861 -6.896 -13.731 1.00 81.81 201 ARG A N 1
ATOM 1515 C CA . ARG A 1 201 ? -5.199 -7.336 -14.155 1.00 81.81 201 ARG A CA 1
ATOM 1516 C C . ARG A 1 201 ? -5.553 -8.723 -13.631 1.00 81.81 201 ARG A C 1
ATOM 1518 O O . ARG A 1 201 ? -6.735 -9.023 -13.471 1.00 81.81 201 ARG A O 1
ATOM 1525 N N . TYR A 1 202 ? -4.550 -9.558 -13.364 1.00 80.94 202 TYR A N 1
ATOM 1526 C CA . TYR A 1 202 ? -4.751 -10.934 -12.926 1.00 80.94 202 TYR A CA 1
ATOM 1527 C C . TYR A 1 202 ? -4.732 -11.063 -11.397 1.00 80.94 202 TYR A C 1
ATOM 1529 O O . TYR A 1 202 ? -3.818 -10.600 -10.715 1.00 80.94 202 TYR A O 1
ATOM 1537 N N . GLU A 1 203 ? -5.726 -11.770 -10.852 1.00 76.25 203 GLU A N 1
ATOM 1538 C CA . GLU A 1 203 ? -5.838 -12.019 -9.407 1.00 76.25 203 GLU A CA 1
ATOM 1539 C C . GLU A 1 203 ? -4.734 -12.963 -8.897 1.00 76.25 203 GLU A C 1
ATOM 1541 O O . GLU A 1 203 ? -4.299 -12.846 -7.752 1.00 76.25 203 GLU A O 1
ATOM 1546 N N . LYS A 1 204 ? -4.247 -13.883 -9.744 1.00 81.75 204 LYS A N 1
ATOM 1547 C CA . LYS A 1 204 ? -3.120 -14.770 -9.430 1.00 81.75 204 LYS A CA 1
ATOM 1548 C C . LYS A 1 204 ? -2.436 -15.301 -10.704 1.00 81.75 204 LYS A C 1
ATOM 1550 O O . LYS A 1 204 ? -2.869 -16.330 -11.219 1.00 81.75 204 LYS A O 1
ATOM 1555 N N . PRO A 1 205 ? -1.382 -14.642 -11.211 1.00 84.69 205 PRO A N 1
ATOM 1556 C CA . PRO A 1 205 ? -0.589 -15.174 -12.317 1.00 84.69 205 PRO A CA 1
ATOM 1557 C C . PRO A 1 205 ? 0.204 -16.413 -11.868 1.00 84.69 205 PRO A C 1
ATOM 1559 O O . PRO A 1 205 ? 0.746 -16.435 -10.758 1.00 84.69 205 PRO A O 1
ATOM 1562 N N . ASP A 1 206 ? 0.283 -17.442 -12.718 1.00 84.88 206 ASP A N 1
ATOM 1563 C CA . ASP A 1 206 ? 0.991 -18.689 -12.394 1.00 84.88 206 ASP A CA 1
ATOM 1564 C C . ASP A 1 206 ? 2.498 -18.578 -12.650 1.00 84.88 206 ASP A C 1
ATOM 1566 O O . ASP A 1 206 ? 3.300 -19.093 -11.868 1.00 84.88 206 ASP A O 1
ATOM 1570 N N . ALA A 1 207 ? 2.894 -17.891 -13.724 1.00 87.19 207 ALA A N 1
ATOM 1571 C CA . ALA A 1 207 ? 4.292 -17.629 -14.048 1.00 87.19 207 ALA A CA 1
ATOM 1572 C C . ALA A 1 207 ? 4.447 -16.421 -14.983 1.00 87.19 207 ALA A C 1
ATOM 1574 O O . ALA A 1 207 ? 3.553 -16.096 -15.767 1.00 87.19 207 ALA A O 1
ATOM 1575 N N . VAL A 1 208 ? 5.621 -15.793 -14.919 1.00 87.75 208 VAL A N 1
ATOM 1576 C CA . VAL A 1 208 ? 6.107 -14.834 -15.918 1.00 87.75 208 VAL A CA 1
ATOM 1577 C C . VAL A 1 208 ? 7.300 -15.451 -16.619 1.00 87.75 208 VAL A C 1
ATOM 1579 O O . VAL A 1 208 ? 8.204 -15.967 -15.961 1.00 87.75 208 VAL A O 1
ATOM 1582 N N . VAL A 1 209 ? 7.327 -15.395 -17.942 1.00 86.50 209 VAL A N 1
ATOM 1583 C CA . VAL A 1 209 ? 8.466 -15.884 -18.717 1.00 86.50 209 VAL A CA 1
ATOM 1584 C C . VAL A 1 209 ? 9.113 -14.722 -19.443 1.00 86.50 209 VAL A C 1
ATOM 1586 O O . VAL A 1 209 ? 8.427 -13.961 -20.113 1.00 86.50 209 VAL A O 1
ATOM 1589 N N . LEU A 1 210 ? 10.429 -14.595 -19.306 1.00 85.56 210 LEU A N 1
ATOM 1590 C CA . LEU A 1 210 ? 11.241 -13.589 -19.980 1.00 85.56 210 LEU A CA 1
ATOM 1591 C C . LEU A 1 210 ? 12.084 -14.278 -21.060 1.00 85.56 210 LEU A C 1
ATOM 1593 O O . LEU A 1 210 ? 12.824 -15.206 -20.737 1.00 85.56 210 LEU A O 1
ATOM 1597 N N . SER A 1 211 ? 12.011 -13.827 -22.314 1.00 77.75 211 SER A N 1
ATOM 1598 C CA . SER A 1 211 ? 12.864 -14.332 -23.411 1.00 77.75 211 SER A CA 1
ATOM 1599 C C . SER A 1 211 ? 14.268 -13.710 -23.435 1.00 77.75 211 SER A C 1
ATOM 1601 O O . SER A 1 211 ? 15.045 -13.940 -24.359 1.00 77.75 211 SER A O 1
ATOM 1603 N N . THR A 1 212 ? 14.617 -12.919 -22.419 1.00 73.31 212 THR A N 1
ATOM 1604 C CA . THR A 1 212 ? 15.967 -12.380 -22.213 1.00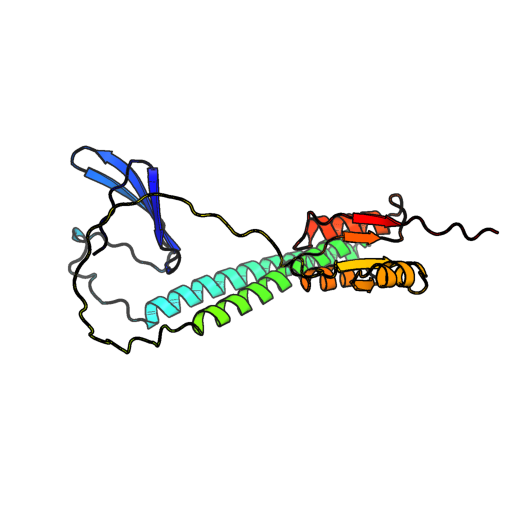 73.31 212 THR A CA 1
ATOM 1605 C C . THR A 1 212 ? 16.835 -13.387 -21.460 1.00 73.31 212 THR A C 1
ATOM 1607 O O . THR A 1 212 ? 16.339 -14.152 -20.631 1.00 73.31 212 THR A O 1
ATOM 1610 N N . SER A 1 213 ? 18.150 -13.365 -21.673 1.00 65.06 213 SER A N 1
ATOM 1611 C CA . SER A 1 213 ? 19.059 -14.152 -20.833 1.00 65.06 213 SER A CA 1
ATOM 1612 C C . SER A 1 213 ? 19.105 -13.576 -19.401 1.00 65.06 213 SER A C 1
ATOM 1614 O O . SER A 1 213 ? 18.829 -12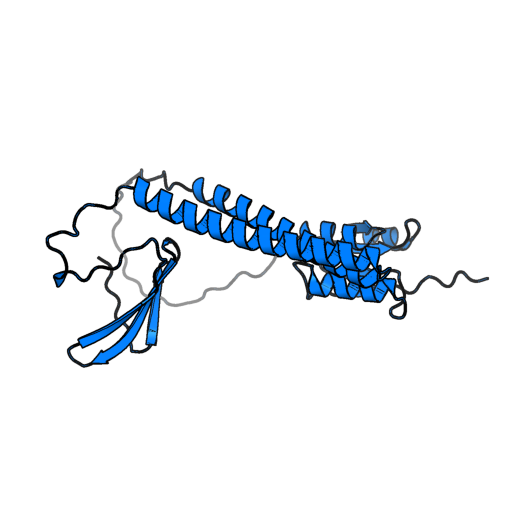.392 -19.200 1.00 65.06 213 SER A O 1
ATOM 1616 N N . PRO A 1 214 ? 19.446 -14.379 -18.376 1.00 61.06 214 PRO A N 1
ATOM 1617 C CA . PRO A 1 214 ? 19.572 -13.881 -17.002 1.00 61.06 214 PRO A CA 1
ATOM 1618 C C . PRO A 1 214 ? 20.758 -12.918 -16.812 1.00 61.06 214 PRO A C 1
ATOM 1620 O O . PRO A 1 214 ? 20.797 -12.188 -15.820 1.00 61.06 214 PRO A O 1
ATOM 1623 N N . ASP A 1 215 ? 21.711 -12.923 -17.747 1.00 62.97 215 ASP A N 1
ATOM 1624 C CA . ASP A 1 215 ? 22.891 -12.053 -17.745 1.00 62.97 215 ASP A CA 1
ATOM 1625 C C . ASP A 1 215 ? 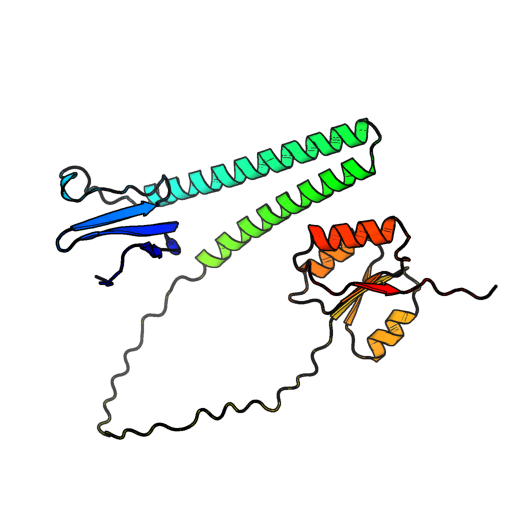22.646 -10.730 -18.489 1.00 62.97 215 ASP A C 1
ATOM 1627 O O . ASP A 1 215 ? 23.499 -9.844 -18.468 1.00 62.97 215 ASP A O 1
ATOM 1631 N N . ASP A 1 216 ? 21.486 -10.587 -19.134 1.00 72.25 216 ASP A N 1
ATOM 1632 C CA . ASP A 1 216 ? 21.083 -9.365 -19.816 1.00 72.25 216 ASP A CA 1
ATOM 1633 C C . ASP A 1 216 ? 20.629 -8.298 -18.805 1.00 72.25 216 ASP A C 1
ATOM 1635 O O . ASP A 1 216 ? 19.867 -8.584 -17.868 1.00 72.25 216 ASP A O 1
ATOM 1639 N N . SER A 1 217 ? 21.081 -7.054 -18.992 1.00 70.50 217 SER A N 1
ATOM 1640 C CA . SER A 1 217 ? 20.736 -5.933 -18.105 1.00 70.50 217 SER A CA 1
ATOM 1641 C C . SER A 1 217 ? 19.230 -5.697 -18.064 1.00 70.50 217 SER A C 1
ATOM 1643 O O . SER A 1 217 ? 18.673 -5.374 -17.010 1.00 70.50 217 SER A O 1
ATOM 1645 N N . ASP A 1 218 ? 18.566 -5.927 -19.192 1.00 75.44 218 ASP A N 1
ATOM 1646 C CA . ASP A 1 218 ? 17.143 -5.663 -19.375 1.00 75.44 218 ASP A CA 1
ATOM 1647 C C . ASP A 1 218 ? 16.299 -6.738 -18.679 1.00 75.44 218 ASP A C 1
ATOM 1649 O O . ASP A 1 218 ? 15.316 -6.430 -17.994 1.00 75.44 218 ASP A O 1
ATOM 1653 N N . GLY A 1 219 ? 16.748 -7.996 -18.733 1.00 77.88 219 GLY A N 1
ATOM 1654 C CA . GLY A 1 219 ? 16.144 -9.109 -18.003 1.00 77.88 219 GLY A CA 1
ATOM 1655 C C . GLY A 1 219 ? 16.214 -8.912 -16.489 1.00 77.88 219 GLY A C 1
ATOM 1656 O O . GLY A 1 219 ? 15.202 -9.026 -15.791 1.00 77.88 219 GLY A O 1
ATOM 1657 N N . GLN A 1 220 ? 17.385 -8.545 -15.960 1.00 79.25 220 GLN A N 1
ATOM 1658 C CA . GLN A 1 220 ? 17.545 -8.299 -14.522 1.00 79.25 220 GLN A CA 1
ATOM 1659 C C . GLN A 1 220 ? 16.757 -7.078 -14.041 1.00 79.25 220 GLN A C 1
ATOM 1661 O O . GLN A 1 220 ? 16.163 -7.113 -12.957 1.00 79.25 220 GLN A O 1
ATOM 1666 N N . SER A 1 221 ? 16.721 -6.014 -14.844 1.00 79.25 221 SER A N 1
ATOM 1667 C CA . SER A 1 221 ? 15.944 -4.807 -14.548 1.00 79.25 221 SER A CA 1
ATOM 1668 C C . SER A 1 221 ? 14.447 -5.111 -14.514 1.00 79.25 221 SER A C 1
ATOM 1670 O O . SER A 1 221 ? 13.762 -4.714 -13.571 1.00 79.25 221 SER A O 1
ATOM 1672 N N . THR A 1 222 ? 13.959 -5.923 -15.454 1.00 83.06 222 THR A N 1
ATOM 1673 C CA . THR A 1 222 ? 12.565 -6.390 -15.490 1.00 83.06 222 THR A CA 1
ATOM 1674 C C . THR A 1 222 ? 12.223 -7.246 -14.271 1.00 83.06 222 THR A C 1
ATOM 1676 O O . THR A 1 222 ? 11.200 -7.022 -13.623 1.00 83.06 222 THR A O 1
ATOM 1679 N N . VAL A 1 223 ? 13.099 -8.178 -13.874 1.00 86.44 223 VAL A N 1
ATOM 1680 C CA . VAL A 1 223 ? 12.904 -8.961 -12.642 1.00 86.44 223 VAL A CA 1
ATOM 1681 C C . VAL A 1 223 ? 12.841 -8.057 -11.417 1.00 86.44 223 VAL A C 1
ATOM 1683 O O . VAL A 1 223 ? 11.951 -8.220 -10.583 1.00 86.44 223 VAL A O 1
ATOM 1686 N N . ARG A 1 224 ? 13.757 -7.093 -11.293 1.00 83.69 224 ARG A N 1
ATOM 1687 C CA . ARG A 1 224 ? 13.754 -6.138 -10.177 1.00 83.69 224 ARG A CA 1
ATOM 1688 C C . ARG A 1 224 ? 12.467 -5.322 -10.135 1.00 83.69 224 ARG A C 1
ATOM 1690 O O . ARG A 1 224 ? 11.892 -5.184 -9.056 1.00 83.69 224 ARG A O 1
ATOM 1697 N N . LEU A 1 225 ? 11.993 -4.845 -11.284 1.00 81.50 225 LEU A N 1
ATOM 1698 C CA . LEU A 1 225 ? 10.724 -4.131 -11.405 1.00 81.50 225 LEU A CA 1
ATOM 1699 C C . LEU A 1 225 ? 9.543 -5.002 -10.967 1.00 81.50 225 LEU A C 1
ATOM 1701 O O . LEU A 1 225 ? 8.756 -4.571 -10.131 1.00 81.50 225 LEU A O 1
ATOM 1705 N N . ILE A 1 226 ? 9.456 -6.254 -11.425 1.00 84.38 226 ILE A N 1
ATOM 1706 C CA . ILE A 1 226 ? 8.389 -7.178 -11.005 1.00 84.38 226 ILE A CA 1
ATOM 1707 C C . ILE A 1 226 ? 8.442 -7.417 -9.493 1.00 84.38 226 ILE A C 1
ATOM 1709 O O . ILE A 1 226 ? 7.422 -7.318 -8.817 1.00 84.38 226 ILE A O 1
ATOM 1713 N N . ARG A 1 227 ? 9.622 -7.689 -8.926 1.00 87.81 227 ARG A N 1
ATOM 1714 C CA . ARG A 1 227 ? 9.760 -7.966 -7.486 1.00 87.81 227 ARG A CA 1
ATOM 1715 C C . ARG A 1 227 ? 9.461 -6.748 -6.606 1.00 87.81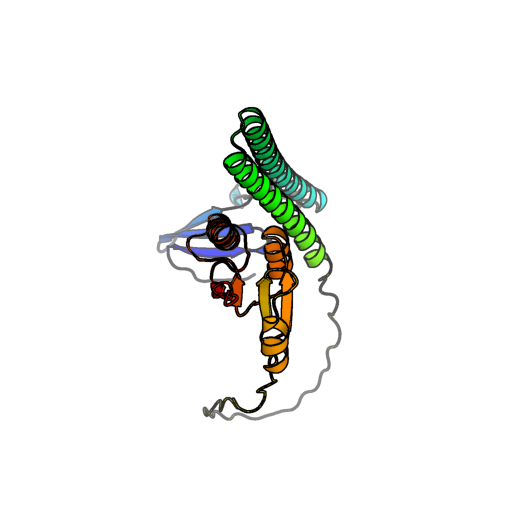 227 ARG A C 1
ATOM 1717 O O . ARG A 1 227 ? 9.032 -6.938 -5.473 1.00 87.81 227 ARG A O 1
ATOM 1724 N N . THR A 1 228 ? 9.698 -5.533 -7.103 1.00 82.94 228 THR A N 1
ATOM 1725 C CA . THR A 1 228 ? 9.560 -4.290 -6.321 1.00 82.94 228 THR A CA 1
ATOM 1726 C C . THR A 1 228 ? 8.192 -3.634 -6.495 1.00 82.94 228 THR A C 1
ATOM 1728 O O . THR A 1 228 ? 7.667 -3.060 -5.546 1.00 82.94 228 THR A O 1
ATOM 1731 N N . CYS A 1 229 ? 7.613 -3.714 -7.695 1.00 79.25 229 CYS A N 1
ATOM 1732 C CA . CYS A 1 229 ? 6.449 -2.916 -8.085 1.00 79.25 229 CYS A CA 1
ATOM 1733 C C . CYS A 1 229 ? 5.194 -3.750 -8.383 1.00 79.25 229 CYS A C 1
ATOM 1735 O O . CYS A 1 229 ? 4.104 -3.187 -8.448 1.00 79.25 229 CYS A O 1
ATOM 1737 N N . SER A 1 230 ? 5.305 -5.070 -8.572 1.00 84.00 230 SER A N 1
ATOM 1738 C CA . SER A 1 230 ? 4.130 -5.921 -8.797 1.00 84.00 230 SER A CA 1
ATOM 1739 C C . SER A 1 230 ? 3.370 -6.191 -7.496 1.00 84.00 230 SER A C 1
ATOM 1741 O O . SER A 1 230 ? 3.967 -6.365 -6.435 1.00 84.00 230 SER A O 1
ATOM 1743 N N . GLN A 1 231 ? 2.048 -6.347 -7.598 1.00 80.44 231 GLN A N 1
ATOM 1744 C CA . GLN A 1 231 ? 1.214 -6.896 -6.521 1.00 80.44 231 GLN A CA 1
ATOM 1745 C C . GLN A 1 231 ? 1.524 -8.380 -6.235 1.00 80.44 231 GLN A C 1
ATOM 1747 O O . GLN A 1 231 ? 1.157 -8.894 -5.179 1.00 80.44 231 GLN A O 1
ATOM 1752 N N . HIS A 1 232 ? 2.247 -9.053 -7.143 1.00 84.19 232 HIS A N 1
ATOM 1753 C CA . HIS A 1 232 ? 2.638 -10.461 -7.053 1.00 84.19 232 HIS A CA 1
ATOM 1754 C C . HIS A 1 232 ? 4.166 -10.625 -6.996 1.00 84.19 232 HIS A C 1
ATOM 1756 O O . HIS A 1 232 ? 4.763 -11.247 -7.880 1.00 84.19 232 HIS A O 1
ATOM 1762 N N . PRO A 1 233 ? 4.845 -10.132 -5.942 1.00 84.56 233 PRO A N 1
ATOM 1763 C CA . PRO A 1 233 ? 6.306 -10.153 -5.857 1.00 84.56 233 PRO A CA 1
ATOM 1764 C C . PRO A 1 233 ? 6.881 -11.567 -5.736 1.00 84.56 233 PRO A C 1
ATOM 1766 O O . PRO A 1 233 ? 8.090 -11.739 -5.842 1.00 84.56 233 PRO A O 1
ATOM 1769 N N . HIS A 1 234 ? 6.049 -12.589 -5.519 1.00 87.06 234 HIS A N 1
ATOM 1770 C CA . HIS A 1 234 ? 6.447 -13.995 -5.410 1.00 87.06 234 HIS A CA 1
ATOM 1771 C C . HIS A 1 234 ? 6.130 -14.822 -6.657 1.00 87.06 234 HIS A C 1
ATOM 1773 O O . HIS A 1 234 ? 6.344 -16.033 -6.634 1.00 87.06 234 HIS A O 1
ATOM 1779 N N . VAL A 1 235 ? 5.667 -14.197 -7.746 1.00 88.62 235 VAL A N 1
ATOM 1780 C CA . VAL A 1 235 ? 5.392 -14.927 -8.986 1.00 88.62 235 VAL A CA 1
ATOM 1781 C C . VAL A 1 235 ? 6.664 -15.657 -9.464 1.00 88.62 235 VAL A C 1
ATOM 1783 O O . VAL A 1 235 ? 7.769 -15.092 -9.386 1.00 88.62 235 VAL A O 1
ATOM 1786 N N . PRO A 1 236 ? 6.564 -16.931 -9.878 1.00 88.69 236 PRO A N 1
ATOM 1787 C CA . PRO A 1 236 ? 7.656 -17.634 -10.535 1.00 88.69 236 PRO A CA 1
ATOM 1788 C C . PRO A 1 236 ? 8.070 -16.891 -11.806 1.00 88.69 236 PRO A C 1
ATOM 1790 O O . PRO A 1 236 ? 7.217 -16.532 -12.614 1.00 88.69 236 PRO A O 1
ATOM 1793 N N . ILE A 1 237 ? 9.374 -16.657 -11.971 1.00 87.88 237 ILE A N 1
ATOM 1794 C CA . ILE A 1 237 ? 9.930 -16.049 -13.183 1.00 87.88 237 ILE A CA 1
ATOM 1795 C C . ILE A 1 237 ? 10.835 -17.081 -13.843 1.00 87.88 237 ILE A C 1
ATOM 1797 O O . ILE A 1 237 ? 11.762 -17.581 -13.203 1.00 87.88 237 ILE A O 1
ATOM 1801 N N . LEU A 1 238 ? 10.543 -17.412 -15.096 1.00 85.31 238 LEU A N 1
ATOM 1802 C CA . LEU A 1 238 ? 11.307 -18.352 -15.907 1.00 85.31 238 LEU A CA 1
ATOM 1803 C C . LEU A 1 238 ? 12.028 -17.581 -17.012 1.00 85.31 238 LEU A C 1
ATOM 1805 O O . LEU A 1 238 ? 11.457 -16.679 -17.617 1.00 85.31 238 LEU A O 1
ATOM 1809 N N . PHE A 1 239 ? 13.276 -17.947 -17.284 1.00 81.75 239 PHE A N 1
ATOM 1810 C CA . PHE A 1 239 ? 14.028 -17.395 -18.405 1.00 81.75 239 PHE A CA 1
ATOM 1811 C C . PHE A 1 239 ? 14.017 -18.398 -19.552 1.00 81.75 239 PHE A C 1
ATOM 1813 O O . PHE A 1 239 ? 14.400 -19.556 -19.374 1.00 81.75 239 PHE A O 1
ATOM 1820 N N . SER A 1 240 ? 13.567 -17.946 -20.714 1.00 77.25 240 SER A N 1
ATOM 1821 C CA . SER A 1 240 ? 13.630 -18.690 -21.964 1.00 77.25 240 SER A CA 1
ATOM 1822 C C . SER A 1 240 ? 14.911 -18.260 -22.685 1.00 77.25 240 SER A C 1
ATOM 1824 O O . SER A 1 240 ? 15.068 -17.073 -22.970 1.00 77.25 240 SER A O 1
ATOM 1826 N N . PRO A 1 241 ? 15.875 -19.166 -22.930 1.00 67.44 241 PRO A N 1
ATOM 1827 C CA . PRO A 1 241 ? 17.080 -18.805 -23.663 1.00 67.44 241 PRO A CA 1
ATOM 1828 C C . PRO A 1 241 ? 16.707 -18.408 -25.100 1.00 67.44 241 PRO A C 1
ATOM 1830 O O . PRO A 1 241 ? 15.853 -19.078 -25.694 1.00 67.44 241 PRO A O 1
ATOM 1833 N N . PRO A 1 242 ? 17.349 -17.369 -25.673 1.00 63.72 242 PRO A N 1
ATOM 1834 C CA . PRO A 1 242 ? 17.139 -17.019 -27.069 1.00 63.72 242 PRO A CA 1
ATOM 1835 C C . PRO A 1 242 ? 17.526 -18.222 -27.923 1.00 63.72 242 PRO A C 1
ATOM 1837 O O . PRO A 1 242 ? 18.594 -18.815 -27.720 1.00 63.72 242 PRO A O 1
ATOM 1840 N N . ASP A 1 243 ? 16.645 -18.610 -28.845 1.00 59.81 243 ASP A N 1
ATOM 1841 C CA . ASP A 1 243 ? 16.932 -19.709 -29.754 1.00 59.81 243 ASP A CA 1
ATOM 1842 C C . ASP A 1 243 ? 18.243 -19.401 -30.475 1.00 59.81 243 ASP A C 1
ATOM 1844 O O . ASP A 1 243 ? 18.410 -18.361 -31.119 1.00 59.81 243 ASP A O 1
ATOM 1848 N N . ARG A 1 244 ? 19.212 -20.311 -30.336 1.00 48.97 244 ARG A N 1
ATOM 1849 C CA . ARG A 1 244 ? 20.385 -20.321 -31.202 1.00 48.97 244 ARG A CA 1
ATOM 1850 C C . ARG A 1 244 ? 19.870 -20.645 -32.596 1.00 48.97 244 ARG A C 1
ATOM 1852 O O . ARG A 1 244 ? 19.833 -21.816 -32.970 1.00 48.97 244 ARG A O 1
ATOM 1859 N N . GLN A 1 245 ? 19.472 -19.622 -33.350 1.00 45.38 245 GLN A N 1
ATOM 1860 C CA . GLN A 1 245 ? 19.371 -19.747 -34.794 1.00 45.38 245 GLN A CA 1
ATOM 1861 C C . GLN A 1 245 ? 20.719 -20.288 -35.263 1.00 45.38 245 GLN A C 1
ATOM 1863 O O . GLN A 1 245 ? 21.779 -19.694 -35.055 1.00 45.38 245 GLN A O 1
ATOM 1868 N N . THR A 1 246 ? 20.658 -21.515 -35.753 1.00 43.62 246 THR A N 1
ATOM 1869 C CA . THR A 1 246 ? 21.773 -22.244 -36.326 1.00 43.62 246 THR A CA 1
ATOM 1870 C C . THR A 1 246 ? 22.197 -21.455 -37.557 1.00 43.62 246 THR A C 1
ATOM 1872 O O . THR A 1 246 ? 21.432 -21.345 -38.512 1.00 43.62 246 THR A O 1
ATOM 1875 N N . VAL A 1 247 ? 23.376 -20.835 -37.479 1.00 40.44 247 VAL A N 1
ATOM 1876 C CA . VAL A 1 247 ? 24.091 -20.291 -38.642 1.00 40.44 247 VAL A CA 1
ATOM 1877 C C . VAL A 1 247 ? 24.662 -21.446 -39.450 1.00 40.44 247 VAL A C 1
ATOM 1879 O O . VAL A 1 247 ? 25.196 -22.385 -38.811 1.00 40.44 247 VAL A O 1
#

Foldseek 3Di:
DDDDDDDAQDKDDDPVQRKIKGFPDDDPVDTDIDIDGDPLDDDDDPVRDPPPPPPPDPVSSVVSVVVVLVVVLVVLVVVLVVLLVVLVVCVVVVVPVVSVVSNLVSVLSVVVSVVVVVVVVVVVPPDPPDDDDDDDDDDDDDDDDDDDDPPPPPDDPPPVPQAEEEEQDDPPPPCVVVVVVVRHHYHYDPDLVVVLVVLQVDPDHQAYEHQDDPPDPRNVVSLVCCLPRHPCNPHHYHYRHHDPPPD

Radius of gyration: 28.57 Å; chains: 1; bounding box: 68×58×80 Å

pLDDT: mean 71.98, std 18.85, range [28.98, 96.5]